Protein 9KTQ (pdb70)

B-factor: mean 23.13, std 9.52, range [6.97, 64.94]

Solvent-accessible surface area: 10123 Å² total; per-residue (Å²): 116,75,35,61,31,49,152,53,139,33,112,15,118,51,4,31,0,67,0,32,5,126,29,72,124,21,12,78,69,41,70,2,33,0,1,51,71,141,98,77,64,66,46,0,7,0,22,0,36,8,38,6,45,38,54,36,56,122,76,25,1,0,9,0,2,0,10,18,61,28,77,72,54,20,3,69,6,4,119,22,0,59,5,115,1,107,11,67,39,69,76,41,112,60,90,19,30,0,0,0,0,0,10,0,31,0,0,63,72,43,111,26,89,64,58,45,15,0,11,0,5,0,4,43,46,58,80,14,45,30,65,32,89,105,61,132,11,69,24,91,24,88,15,68,113,29,36,0,90,0,36,82,4,88,85,72,115,16,37,1,1,0,0,23,16,71,166,80,14,71,101,2,65,20,32,0,22,111,2,0,37,44,0,36,171,85,46,60,3,48,46,53,10,51,0,21,35,1,23,1,0,0,21,0,20,17,0,48,99,1,89,0,49,0,61,35,1,20,7,40,28,57,81,76,187,157,74,70,160

Sequence (229 aa):
GDYCGQWDWAKSTNYIVYNNLWNKNAAASGSQCTGVDKISGSTIAWHTSYTWTGGAATEVKSYSNAALVFSKKQIKNIKSIPTKMKYSYSHSSGTFVADVSYDLFTSSTASGSNEYEIMIWLAAYGGAGPISSTGKAIATVTIGSNSFKLYKGPNGSTTVFSFVATKTITNFSADLQKFLSYLTKNQGLPSSQYLITLEAGTEPFVGTNAKMTVSSFSAAVNEQKLISE

Foldseek 3Di:
DKDWDCFDWDDDPWKIWTFNQPQQVQFPDKTKIKAWDDDDPQKTWIKMWMATHHGPLQDFRGWTWIWTDADKDQLLFWDWKKKKWAKDKDADDDDWWKWWKKWWFWDLDLPDDGAEIEIETLDTPRPDDDAAPVPAFPDWDDFDPWIWGWGWDDDVNYIYIYTYTPDHHRIDIHTCSVVVVCCVVPPVDPSSIITRIIITGMTTSGGHRMMMITGIIGIDTHTHPDDDD

Secondary structure (DSSP, 8-state):
--B-STT-EEE-SSEEEE---TTGGGSSEEEEEEEEEEEETTEEEEEEEEEEESS-TTS----EEEEE----EEGGGEEE-EEEEEEEEE--SS--EEEEEEEEEEESSTTS---EEEEEEEEEETT-----SSSS-SEEEEETTEEEEEEEEEETTEEEEEEEESS--SEEEEEHHHHHHHHHHHS---TT-EEEEEEEEEEEEEEEEEEEEEEEEEE--EE-SS---

Nearest PDB structures (foldseek):
  7w3v-assembly1_A  TM=9.971E-01  e=1.241E-39  Phytophthora sojae
  4npr-assembly1_A  TM=9.851E-01  e=6.207E-30  Aspergillus niveus
  3vlb-assembly2_D  TM=9.795E-01  e=1.034E-29  Aspergillus aculeatus
  1oa3-assembly4_D  TM=9.499E-01  e=6.223E-24  Trichoderma citrinoviride
  1w2u-assembly1_A  TM=9.240E-01  e=5.034E-23  Trichocladium griseum

InterPro domains:
  IPR002594 Glycoside hydrolase family 12 [PF01670] (33-241)
  IPR002594 Glycoside hydrolase family 12 [PTHR34002] (9-241)
  IPR013319 Glycoside hydrolase family 11/12 [G3DSA:2.60.120.180] (10-240)
  IPR013320 Concanavalin A-like lectin/glucanase domain superfamily [SSF49899] (21-241)

Organism: Phytophthora sojae (strain P6497) (NCBI:txid1094619)

Radius of gyration: 16.91 Å; Cα contacts (8 Å, |Δi|>4): 619; chains: 1; bounding box: 44×36×38 Å

Structure (mmCIF, N/CA/C/O backbone):
data_9KTQ
#
_entry.id   9KTQ
#
_cell.length_a   140.283
_cell.length_b   140.283
_cell.length_c   140.283
_cell.angle_alpha   90.000
_cell.angle_beta   90.000
_cell.angle_gamma   90.000
#
_symmetry.space_group_name_H-M   'I 2 3'
#
loop_
_entity.id
_entity.type
_entity.pdbx_description
1 polymer 'Xyloglucan-specific endo-beta-1,4-glucanase 1'
2 water water
#
loop_
_atom_site.group_PDB
_atom_site.id
_atom_site.type_symbol
_atom_site.label_atom_id
_atom_site.label_alt_id
_atom_site.label_comp_id
_atom_site.label_asym_id
_atom_site.label_entity_id
_atom_site.label_seq_id
_atom_site.pdbx_PDB_ins_code
_atom_site.Cartn_x
_atom_site.Cartn_y
_atom_site.Cartn_z
_atom_site.occupancy
_atom_site.B_iso_or_equiv
_atom_site.auth_seq_id
_atom_site.auth_comp_id
_atom_site.auth_asym_id
_atom_site.auth_atom_id
_atom_site.pdbx_PDB_model_num
ATOM 1 N N . GLY A 1 1 ? 24.86900 -56.06600 -31.46900 1.000 50.14485 20 GLY A N 1
ATOM 2 C CA . GLY A 1 1 ? 25.28400 -56.76400 -32.65700 1.000 50.58936 20 GLY A CA 1
ATOM 3 C C . GLY A 1 1 ? 24.11200 -57.03900 -33.57100 1.000 42.28542 20 GLY A C 1
ATOM 4 O O . GLY A 1 1 ? 22.98300 -57.17800 -33.10300 1.000 37.60240 20 GLY A O 1
ATOM 5 N N . ASP A 1 2 ? 24.36300 -57.11600 -34.87400 1.000 41.16353 21 ASP A N 1
ATOM 6 C CA . ASP A 1 2 ? 23.26600 -57.31400 -35.80500 1.000 33.70754 21 ASP A CA 1
ATOM 7 C C . ASP A 1 2 ? 22.77400 -58.75800 -35.75100 1.000 35.59299 21 ASP A C 1
ATOM 8 O O . ASP A 1 2 ? 23.46600 -59.66400 -35.27800 1.000 39.46849 21 ASP A O 1
ATOM 13 N N . TYR A 1 3 ? 21.55400 -58.96700 -36.23500 1.000 23.69724 22 TYR A N 1
ATOM 14 C CA . TYR A 1 3 ? 21.01200 -60.30800 -36.38600 1.000 23.04837 22 TYR A CA 1
ATOM 15 C C . TYR A 1 3 ? 20.56800 -60.50900 -37.82600 1.000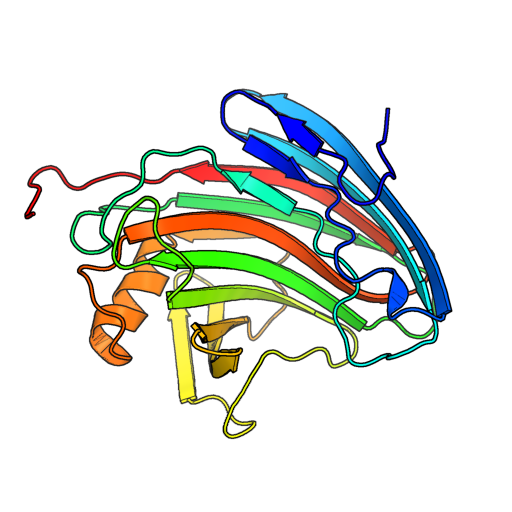 21.25934 22 TYR A C 1
ATOM 16 O O . TYR A 1 3 ? 19.87700 -59.65900 -38.40200 1.000 18.48751 22 TYR A O 1
ATOM 25 N N . CYS A 1 4 ? 20.98200 -61.63200 -38.40000 1.000 12.30295 23 CYS A N 1
ATOM 26 C CA . CYS A 1 4 ? 20.82800 -61.90000 -39.81500 1.000 18.49687 23 CYS A CA 1
ATOM 27 C C . CYS A 1 4 ? 19.96300 -63.11700 -40.08800 1.000 17.41592 23 CYS A C 1
ATOM 28 O O . CYS A 1 4 ? 19.72600 -63.43500 -41.25900 1.000 16.88915 23 CYS A O 1
ATOM 31 N N . GLY A 1 5 ? 19.49700 -63.80600 -39.05000 1.000 14.86142 24 GLY A N 1
ATOM 32 C CA . GLY A 1 5 ? 18.67500 -64.97900 -39.26000 1.000 16.64153 24 GLY A CA 1
ATOM 33 C C . GLY A 1 5 ? 17.34000 -64.62200 -39.88000 1.000 16.78098 24 GLY A C 1
ATOM 34 O O . GLY A 1 5 ? 16.82800 -63.51400 -39.71800 1.000 13.64956 24 GLY A O 1
ATOM 35 N N . GLN A 1 6 ? 16.77300 -65.59300 -40.60200 1.000 17.20140 25 GLN A N 1
ATOM 36 C CA . GLN A 1 6 ? 15.51100 -65.37800 -41.30500 1.000 19.21702 25 GLN A CA 1
ATOM 37 C C . GLN A 1 6 ? 14.44300 -64.80300 -40.38600 1.000 22.20570 25 GLN A C 1
ATOM 38 O O . GLN A 1 6 ? 13.73000 -63.86800 -40.76300 1.000 17.83507 25 GLN A O 1
ATOM 44 N N . TRP A 1 7 ? 14.32000 -65.34200 -39.17100 1.000 15.94158 26 TRP A N 1
ATOM 45 C CA . TRP A 1 7 ? 13.24900 -64.95000 -38.26200 1.000 19.84801 26 TRP A CA 1
ATOM 46 C C . TRP A 1 7 ? 13.77900 -64.28700 -36.99800 1.000 17.71891 26 TRP A C 1
ATOM 47 O O . TRP A 1 7 ? 13.09200 -64.28400 -35.97300 1.000 17.50885 26 TRP A O 1
ATOM 58 N N . ASP A 1 8 ? 14.98200 -63.72200 -37.04600 1.000 14.36729 27 ASP A N 1
ATOM 59 C CA . ASP A 1 8 ? 15.53200 -63.04200 -35.88500 1.000 13.35888 27 ASP A CA 1
ATOM 60 C C . ASP A 1 8 ? 14.73000 -61.79000 -35.55500 1.000 14.77386 27 ASP A C 1
ATOM 61 O O . ASP A 1 8 ? 14.15900 -61.13400 -36.43400 1.000 17.96638 27 ASP A O 1
ATOM 66 N N . TRP A 1 9 ? 14.70900 -61.45000 -34.27000 1.000 16.62040 28 TRP A N 1
ATOM 67 C CA . TRP A 1 9 ? 14.01900 -60.25400 -33.82100 1.000 19.70369 28 TRP A CA 1
ATOM 68 C C . TRP A 1 9 ? 14.49700 -59.91300 -32.41200 1.000 19.96944 28 TRP A C 1
ATOM 69 O O . TRP A 1 9 ? 15.11900 -60.73000 -31.72600 1.000 19.23519 28 TRP A O 1
ATOM 80 N N . ALA A 1 10 ? 14.26300 -58.66500 -32.03500 1.000 15.11853 29 ALA A N 1
ATOM 81 C CA . ALA A 1 10 ? 14.64700 -58.14300 -30.71400 1.000 21.78244 29 ALA A CA 1
ATOM 82 C C . ALA A 1 10 ? 13.48900 -57.32200 -30.14800 1.000 28.64163 29 ALA A C 1
ATOM 83 O O . ALA A 1 10 ? 12.95400 -56.46000 -30.85700 1.000 21.58289 29 ALA A O 1
ATOM 85 N N . LYS A 1 11 ? 13.12900 -57.63300 -28.89800 1.000 35.35743 30 LYS A N 1
ATOM 86 C CA . LYS A 1 11 ? 11.94900 -56.99000 -28.27200 1.000 34.96332 30 LYS A CA 1
ATOM 87 C C . LYS A 1 11 ? 12.35900 -55.86400 -27.31800 1.000 39.21129 30 LYS A C 1
ATOM 88 O O . LYS A 1 11 ? 13.39700 -56.00500 -26.63600 1.000 45.84881 30 LYS A O 1
ATOM 94 N N . SER A 1 12 ? 11.57200 -54.79600 -27.28300 1.000 33.93399 31 SER A N 1
ATOM 95 C CA . SER A 1 12 ? 11.77700 -53.62600 -26.40700 1.000 34.36919 31 SER A CA 1
ATOM 96 C C . SER A 1 12 ? 10.40700 -53.37200 -25.75500 1.000 36.29186 31 SER A C 1
ATOM 97 O O . SER A 1 12 ? 9.43300 -53.99000 -26.19000 1.000 28.67515 31 SER A O 1
ATOM 100 N N . THR A 1 13 ? 10.33900 -52.54400 -24.72200 1.000 35.34213 32 THR A N 1
ATOM 101 C CA . THR A 1 13 ? 9.06200 -52.36600 -24.03500 1.000 37.08552 32 THR A CA 1
ATOM 102 C C . THR A 1 13 ? 7.95900 -51.97600 -25.01400 1.000 36.26659 32 THR A C 1
ATOM 103 O O . THR A 1 13 ? 6.82400 -52.46200 -24.91700 1.000 31.19939 32 THR A O 1
ATOM 107 N N . ASN A 1 14 ? 8.28500 -51.13800 -25.99700 1.000 29.00321 33 ASN A N 1
ATOM 108 C CA . ASN A 1 14 ? 7.28200 -50.61400 -26.90700 1.000 24.39870 33 ASN A CA 1
ATOM 109 C C . ASN A 1 14 ? 7.40600 -51.12000 -28.33900 1.000 26.34577 33 ASN A C 1
ATOM 110 O O . ASN A 1 14 ? 6.45400 -50.95800 -29.10800 1.000 28.72561 33 ASN A O 1
ATOM 115 N N . TYR A 1 15 ? 8.53100 -51.72600 -28.72400 1.000 21.82170 34 TYR A N 1
ATOM 116 C CA . TYR A 1 15 ? 8.72200 -52.13200 -30.11100 1.000 22.32158 34 TYR A CA 1
ATOM 117 C C . TYR A 1 15 ? 9.37900 -53.50000 -30.19300 1.000 24.49512 34 TYR A C 1
ATOM 118 O O . TYR A 1 15 ? 10.14900 -53.89600 -29.31500 1.000 25.51320 34 TYR A O 1
ATOM 127 N N . ILE A 1 16 ? 9.05300 -54.22100 -31.26300 1.000 16.83958 35 ILE A N 1
ATOM 128 C CA . ILE A 1 16 ? 9.78300 -55.41200 -31.68000 1.000 19.95225 35 ILE A CA 1
ATOM 129 C C . ILE A 1 16 ? 10.37000 -55.12900 -33.05400 1.000 15.22664 35 ILE A C 1
ATOM 130 O O . ILE A 1 16 ? 9.65000 -54.70000 -33.96200 1.000 17.30488 35 ILE A O 1
ATOM 135 N N . VAL A 1 17 ? 11.66900 -55.35800 -33.20500 1.000 12.94987 36 VAL A N 1
ATOM 136 C CA . VAL A 1 17 ? 12.37000 -55.10600 -34.45900 1.000 13.09832 36 VAL A CA 1
ATOM 137 C C . VAL A 1 17 ? 12.69000 -56.44900 -35.09900 1.000 18.11599 36 VAL A C 1
ATOM 138 O O . VAL A 1 17 ? 13.47100 -57.23600 -34.55000 1.000 17.73715 36 VAL A O 1
ATOM 142 N N . TYR A 1 18 ? 12.08800 -56.70800 -36.25600 1.000 13.29930 37 TYR A N 1
ATOM 143 C CA . TYR A 1 18 ? 12.21400 -57.97800 -36.95600 1.000 17.10737 37 TYR A CA 1
ATOM 144 C C . TYR A 1 18 ? 13.19100 -57.87100 -38.12100 1.000 15.76059 37 TYR A C 1
ATOM 145 O O . TYR A 1 18 ? 13.28800 -56.83200 -38.78000 1.000 16.79070 37 TYR A O 1
ATOM 154 N N . ASN A 1 19 ? 13.90500 -58.97300 -38.38000 1.000 15.55867 38 ASN A N 1
ATOM 155 C CA . ASN A 1 19 ? 14.64200 -59.11600 -39.63300 1.000 14.45175 38 ASN A CA 1
ATOM 156 C C . ASN A 1 19 ? 13.71200 -59.59300 -40.74400 1.000 16.67199 38 ASN A C 1
ATOM 157 O O . ASN A 1 19 ? 13.68000 -59.00600 -41.83200 1.000 13.39944 38 ASN A O 1
ATOM 162 N N . ASN A 1 20 ? 12.95900 -60.66600 -40.48100 1.000 12.93099 39 ASN A N 1
ATOM 163 C CA . ASN A 1 20 ? 11.75600 -61.02200 -41.23900 1.000 12.44018 39 ASN A CA 1
ATOM 164 C C . ASN A 1 20 ? 12.05800 -61.24700 -42.72300 1.000 18.62746 39 ASN A C 1
ATOM 165 O O . ASN A 1 20 ? 11.46300 -60.63600 -43.60900 1.000 12.66033 39 ASN A O 1
ATOM 170 N N . LEU A 1 21 ? 12.99300 -62.15800 -42.98500 1.000 17.45147 40 LEU A N 1
ATOM 171 C CA . LEU A 1 21 ? 13.37300 -62.49300 -44.35700 1.000 16.48012 40 LEU A CA 1
ATOM 172 C C . LEU A 1 21 ? 12.41200 -63.54500 -44.91900 1.000 19.13107 40 LEU A C 1
ATOM 173 O O . LEU A 1 21 ? 12.79900 -64.62800 -45.36000 1.000 18.73615 40 LEU A O 1
ATOM 178 N N . TRP A 1 22 ? 11.12400 -63.18900 -44.91100 1.000 20.16895 41 TRP A N 1
ATOM 179 C CA . TRP A 1 22 ? 10.06900 -64.17300 -45.13300 1.000 17.94762 41 TRP A CA 1
ATOM 180 C C . TRP A 1 22 ? 10.05300 -64.73400 -46.55100 1.000 19.32241 41 TRP A C 1
ATOM 181 O O . TRP A 1 22 ? 9.54600 -65.84100 -46.75400 1.000 26.72483 41 TRP A O 1
ATOM 192 N N . ASN A 1 23 ? 10.59200 -64.01900 -47.53500 1.000 18.49805 42 ASN A N 1
ATOM 193 C CA . ASN A 1 23 ? 10.60000 -64.51200 -48.90900 1.000 22.01516 42 ASN A CA 1
ATOM 194 C C . ASN A 1 23 ? 12.01400 -64.57700 -49.47500 1.000 20.76059 42 ASN A C 1
ATOM 195 O O . ASN A 1 23 ? 12.21700 -64.38400 -50.67700 1.000 18.81939 42 ASN A O 1
ATOM 200 N N . LYS A 1 24 ? 12.99900 -64.86400 -48.61800 1.000 18.68400 43 LYS A N 1
ATOM 201 C CA . LYS A 1 24 ? 14.39300 -64.81400 -49.04700 1.000 22.70504 43 LYS A CA 1
ATOM 202 C C . LYS A 1 24 ? 14.68700 -65.81000 -50.16500 1.000 29.91592 43 LYS A C 1
ATOM 203 O O . LYS A 1 24 ? 15.56900 -65.56400 -50.99500 1.000 28.27766 43 LYS A O 1
ATOM 209 N N . ASN A 1 25 ? 13.94700 -66.91800 -50.23000 1.000 29.82529 44 ASN A N 1
ATOM 210 C CA . ASN A 1 25 ? 14.22700 -67.93400 -51.23900 1.000 33.85942 44 ASN A CA 1
ATOM 211 C C . ASN A 1 25 ? 13.77300 -67.53900 -52.63900 1.000 29.93183 44 ASN A C 1
ATOM 212 O O . ASN A 1 25 ? 14.14300 -68.22200 -53.59900 1.000 29.53211 44 ASN A O 1
ATOM 217 N N . ALA A 1 26 ? 12.98800 -66.47000 -52.78600 1.000 29.60665 45 ALA A N 1
ATOM 218 C CA . ALA A 1 26 ? 12.61300 -65.99800 -54.11400 1.000 24.26521 45 ALA A CA 1
ATOM 219 C C . ALA A 1 26 ? 13.74200 -65.25500 -54.81100 1.000 26.01840 45 ALA A C 1
ATOM 220 O O . ALA A 1 26 ? 13.65900 -65.02900 -56.02400 1.000 27.17373 45 ALA A O 1
ATOM 222 N N . ALA A 1 27 ? 14.77900 -64.86100 -54.08100 1.000 26.96980 46 ALA A N 1
ATOM 223 C CA . ALA A 1 27 ? 15.97500 -64.29500 -54.68200 1.000 32.93086 46 ALA A CA 1
ATOM 224 C C . ALA A 1 27 ? 16.93900 -65.41100 -55.06800 1.000 34.75376 46 ALA A C 1
ATOM 225 O O . ALA A 1 27 ? 16.89500 -66.51900 -54.52900 1.000 35.14909 46 ALA A O 1
ATOM 227 N N . ALA A 1 28 ? 17.81600 -65.10500 -56.02500 1.000 32.73577 47 ALA A N 1
ATOM 228 C CA . ALA A 1 28 ? 18.82900 -66.07800 -56.41900 1.000 30.01119 47 ALA A CA 1
ATOM 229 C C . ALA A 1 28 ? 19.95800 -66.13600 -55.40100 1.000 36.98828 47 ALA A C 1
ATOM 230 O O . ALA A 1 28 ? 20.45400 -67.22100 -55.08100 1.000 36.19019 47 ALA A O 1
ATOM 232 N N . SER A 1 29 ? 20.36800 -64.98200 -54.87900 1.000 34.27511 48 SER A N 1
ATOM 233 C CA . SER A 1 29 ? 21.41500 -64.92100 -53.87200 1.000 32.33514 48 SER A CA 1
ATOM 234 C C . SER A 1 29 ? 21.19700 -63.68800 -53.00600 1.000 30.39180 48 SER A C 1
ATOM 235 O O . SER A 1 29 ? 20.44400 -62.77700 -53.36100 1.000 27.70634 48 SER A O 1
ATOM 238 N N . GLY A 1 30 ? 21.86400 -63.67200 -51.85400 1.000 30.10658 49 GLY A N 1
ATOM 239 C CA . GLY A 1 30 ? 21.82200 -62.51500 -50.98300 1.000 25.51334 49 GLY A CA 1
ATOM 240 C C . GLY A 1 30 ? 21.62200 -62.82600 -49.51200 1.000 26.67698 49 GLY A C 1
ATOM 241 O O . GLY A 1 30 ? 21.49800 -63.99200 -49.12800 1.000 22.40394 49 GLY A O 1
ATOM 242 N N . SER A 1 31 ? 21.59000 -61.78300 -48.68500 1.000 21.57078 50 SER A N 1
ATOM 243 C CA . SER A 1 31 ? 21.41800 -61.90500 -47.24000 1.000 19.90316 50 SER A CA 1
ATOM 244 C C . SER A 1 31 ? 21.00700 -60.54200 -46.69600 1.000 18.08955 50 SER A C 1
ATOM 245 O O . SER A 1 31 ? 21.01600 -59.53900 -47.41300 1.000 17.33225 50 SER A O 1
ATOM 248 N N . GLN A 1 32 ? 20.65500 -60.51300 -45.41100 1.000 15.42138 51 GLN A N 1
ATOM 249 C CA . GLN A 1 32 ? 20.18500 -59.27500 -44.80800 1.000 16.16146 51 GLN A CA 1
ATOM 250 C C . GLN A 1 32 ? 20.34300 -59.34900 -43.29600 1.000 13.21025 51 GLN A C 1
ATOM 251 O O . GLN A 1 32 ? 20.01700 -60.36700 -42.68200 1.000 15.58399 51 GLN A O 1
ATOM 257 N N . CYS A 1 33 ? 20.83800 -58.25900 -42.70700 1.000 16.05544 52 CYS A N 1
ATOM 258 C CA . CYS A 1 33 ? 21.01500 -58.13900 -41.26600 1.000 15.09383 52 CYS A CA 1
ATOM 259 C C . CYS A 1 33 ? 20.35100 -56.86800 -40.75500 1.000 18.88458 52 CYS A C 1
ATOM 260 O O . CYS A 1 33 ? 20.35600 -55.82900 -41.42100 1.000 20.82652 52 CYS A O 1
ATOM 263 N N . THR A 1 34 ? 19.80900 -56.95700 -39.54300 1.000 12.70408 53 THR A N 1
ATOM 264 C CA . THR A 1 34 ? 19.07700 -55.87400 -38.90700 1.000 14.65592 53 THR A CA 1
ATOM 265 C C . THR A 1 34 ? 19.62000 -55.66900 -37.49900 1.000 18.19875 53 THR A C 1
ATOM 266 O O . THR A 1 34 ? 20.05200 -56.61900 -36.84200 1.000 19.59095 53 THR A O 1
ATOM 270 N N . GLY A 1 35 ? 19.62400 -54.42500 -37.04600 1.000 14.38036 54 GLY A N 1
ATOM 271 C CA . GLY A 1 35 ? 20.14800 -54.11500 -35.72600 1.000 15.27575 54 GLY A CA 1
ATOM 272 C C . GLY A 1 35 ? 19.41700 -52.94800 -35.10800 1.000 14.86508 54 GLY A C 1
ATOM 273 O O . GLY A 1 35 ? 18.88600 -52.08100 -35.80800 1.000 18.99538 54 GLY A O 1
ATOM 274 N N . VAL A 1 36 ? 19.38300 -52.93300 -33.78100 1.000 17.31896 55 VAL A N 1
ATOM 275 C CA . VAL A 1 36 ? 18.79400 -51.84500 -33.01000 1.000 17.56928 55 VAL A CA 1
ATOM 276 C C . VAL A 1 36 ? 19.92100 -50.96000 -32.50000 1.000 23.81304 55 VAL A C 1
ATOM 277 O O . VAL A 1 36 ? 20.93800 -51.45600 -32.00500 1.000 23.81766 55 VAL A O 1
ATOM 281 N N . ASP A 1 37 ? 19.74800 -49.64800 -32.62900 1.000 20.00214 56 ASP A N 1
ATOM 282 C CA . ASP A 1 37 ? 20.81800 -48.69700 -32.35500 1.000 20.94876 56 ASP A CA 1
ATOM 283 C C . ASP A 1 37 ? 20.63000 -47.92300 -31.06200 1.000 25.68027 56 ASP A C 1
ATOM 284 O O . ASP A 1 37 ? 21.59400 -47.74900 -30.31300 1.000 29.85248 56 ASP A O 1
ATOM 289 N N . LYS A 1 38 ? 19.42400 -47.43000 -30.78700 1.000 22.70850 57 LYS A N 1
ATOM 290 C CA . LYS A 1 38 ? 19.12900 -46.75600 -29.52800 1.000 34.30723 57 LYS A CA 1
ATOM 291 C C . LYS A 1 38 ? 17.67200 -46.99100 -29.17000 1.000 36.69407 57 LYS A C 1
ATOM 292 O O . LYS A 1 38 ? 16.85000 -47.34700 -30.02000 1.000 34.95214 57 LYS A O 1
ATOM 298 N N . ILE A 1 39 ? 17.37000 -46.76700 -27.89100 1.000 33.40420 58 ILE A N 1
ATOM 299 C CA . ILE A 1 39 ? 16.01600 -46.82200 -27.35300 1.000 36.35322 58 ILE A CA 1
ATOM 300 C C . ILE A 1 39 ? 15.92700 -45.75900 -26.26500 1.000 40.04377 58 ILE A C 1
ATOM 301 O O . ILE A 1 39 ? 16.46100 -45.94000 -25.16600 1.000 51.64550 58 ILE A O 1
ATOM 306 N N . SER A 1 40 ? 15.28400 -44.63400 -26.56500 1.000 47.10832 59 SER A N 1
ATOM 307 C CA . SER A 1 40 ? 15.13400 -43.53800 -25.60800 1.000 49.31623 59 SER A CA 1
ATOM 308 C C . SER A 1 40 ? 13.64700 -43.22600 -25.47000 1.000 45.82116 59 SER A C 1
ATOM 309 O O . SER A 1 40 ? 13.05400 -42.58800 -26.34600 1.000 47.44271 59 SER A O 1
ATOM 312 N N . GLY A 1 41 ? 13.05400 -43.67300 -24.36800 1.000 45.90631 60 GLY A N 1
ATOM 313 C CA . GLY A 1 41 ? 11.63100 -43.45800 -24.16500 1.000 43.92643 60 GLY A CA 1
ATOM 314 C C . GLY A 1 41 ? 10.82300 -44.29300 -25.13700 1.000 51.87408 60 GLY A C 1
ATOM 315 O O . GLY A 1 41 ? 10.99600 -45.51400 -25.23500 1.000 51.24269 60 GLY A O 1
ATOM 316 N N . SER A 1 42 ? 9.92600 -43.63200 -25.87000 1.000 45.19185 61 SER A N 1
ATOM 317 C CA . SER A 1 42 ? 9.11500 -44.27800 -26.89400 1.000 50.12688 61 SER A CA 1
ATOM 318 C C . SER A 1 42 ? 9.68300 -44.07400 -28.29600 1.000 38.98613 61 SER A C 1
ATOM 319 O O . SER A 1 42 ? 8.96500 -44.26000 -29.28500 1.000 30.91750 61 SER A O 1
ATOM 322 N N . THR A 1 43 ? 10.95400 -43.69200 -28.39600 1.000 31.03372 62 THR A N 1
ATOM 323 C CA . THR A 1 43 ? 11.63300 -43.50700 -29.67000 1.000 30.15742 62 THR A CA 1
ATOM 324 C C . THR A 1 43 ? 12.72000 -44.55900 -29.82200 1.000 36.31539 62 THR A C 1
ATOM 325 O O . THR A 1 43 ? 13.45800 -44.84800 -28.87300 1.000 37.52743 62 THR A O 1
ATOM 329 N N . ILE A 1 44 ? 12.81400 -45.13700 -31.01500 1.000 25.50206 63 ILE A N 1
ATOM 330 C CA . ILE A 1 44 ? 13.77700 -46.19200 -31.29200 1.000 23.24190 63 ILE A CA 1
ATOM 331 C C . ILE A 1 44 ? 14.51700 -45.84800 -32.57600 1.000 24.21255 63 ILE A C 1
ATOM 332 O O . ILE A 1 44 ? 13.94600 -45.25700 -33.50000 1.000 19.42837 63 ILE A O 1
ATOM 337 N N . ALA A 1 45 ? 15.80300 -46.17400 -32.61000 1.000 17.69978 64 ALA A N 1
ATOM 338 C CA . ALA A 1 45 ? 16.61400 -46.07000 -33.81200 1.000 20.69378 64 ALA A CA 1
ATOM 339 C C . ALA A 1 45 ? 17.13800 -47.45300 -34.15700 1.000 21.62981 64 ALA A C 1
ATOM 340 O O . ALA A 1 45 ? 17.59100 -48.19200 -33.27600 1.000 23.59907 64 ALA A O 1
ATOM 342 N N . TRP A 1 46 ? 17.06700 -47.80200 -35.43500 1.000 13.87106 65 TRP A N 1
ATOM 343 C CA . TRP A 1 46 ? 17.47200 -49.12700 -35.88300 1.000 17.24023 65 TRP A CA 1
ATOM 344 C C . TRP A 1 46 ? 17.88700 -49.02200 -37.34300 1.000 17.97567 65 TRP A C 1
ATOM 345 O O . TRP A 1 46 ? 17.77200 -47.96300 -37.96700 1.000 18.04708 65 TRP A O 1
ATOM 356 N N . HIS A 1 47 ? 18.36500 -50.13200 -37.89100 1.000 15.68404 66 HIS A N 1
ATOM 357 C CA . HIS A 1 47 ? 18.84600 -50.13300 -39.26500 1.000 16.70300 66 HIS A CA 1
ATOM 358 C C . HIS A 1 47 ? 18.79600 -51.55200 -39.80700 1.000 19.49276 66 HIS A C 1
ATOM 359 O O . HIS A 1 47 ? 18.69100 -52.52600 -39.05800 1.000 15.38065 66 HIS A O 1
ATOM 366 N N . THR A 1 48 ? 18.89800 -51.65200 -41.12800 1.000 17.86688 67 THR A N 1
ATOM 367 C CA . THR A 1 48 ? 18.97200 -52.93500 -41.80300 1.000 16.65100 67 THR A CA 1
ATOM 368 C C . THR A 1 48 ? 19.81600 -52.75200 -43.05500 1.000 17.44943 67 THR A C 1
ATOM 369 O O . THR A 1 48 ? 19.86300 -51.66200 -43.63100 1.000 20.55831 67 THR A O 1
ATOM 373 N N . SER A 1 49 ? 20.51700 -53.81600 -43.44600 1.000 19.26773 68 SER A N 1
ATOM 374 C CA . SER A 1 49 ? 21.41700 -53.79200 -44.59200 1.000 21.25655 68 SER A CA 1
ATOM 375 C C . SER A 1 49 ? 21.27500 -55.10700 -45.33500 1.000 19.05485 68 SER A C 1
ATOM 376 O O . SER A 1 49 ? 21.18500 -56.16300 -44.70300 1.000 17.77546 68 SER A O 1
ATOM 379 N N . TYR A 1 50 ? 21.26600 -55.05200 -46.66600 1.000 17.51066 69 TYR A N 1
ATOM 380 C CA . TYR A 1 50 ? 20.97600 -56.26200 -47.42300 1.000 17.28578 69 TYR A CA 1
ATOM 381 C C . TYR A 1 50 ? 21.58800 -56.21100 -48.81500 1.000 20.86656 69 TYR A C 1
ATOM 382 O O . TYR A 1 50 ? 21.97200 -55.15400 -49.32300 1.000 16.99894 69 TYR A O 1
ATOM 391 N N . THR A 1 51 ? 21.66600 -57.39300 -49.41900 1.000 17.93713 70 THR A N 1
ATOM 392 C CA . THR A 1 51 ? 21.83500 -57.56400 -50.85300 1.000 17.93625 70 THR A CA 1
ATOM 393 C C . THR A 1 51 ? 20.84900 -58.63800 -51.28100 1.000 17.29342 70 THR A C 1
ATOM 394 O O . THR A 1 51 ? 20.79700 -59.70500 -50.66400 1.000 19.26920 70 THR A O 1
ATOM 398 N N . TRP A 1 52 ? 20.03700 -58.34600 -52.29400 1.000 16.75307 71 TRP A N 1
ATOM 399 C CA . TRP A 1 52 ? 19.14900 -59.34400 -52.87600 1.000 17.10686 71 TRP A CA 1
ATOM 400 C C . TRP A 1 52 ? 19.18300 -59.17200 -54.38400 1.000 22.14578 71 TRP A C 1
ATOM 401 O O . TRP A 1 52 ? 18.91100 -58.07800 -54.88600 1.000 23.93331 71 TRP A O 1
ATOM 412 N N . THR A 1 53 ? 19.52400 -60.24100 -55.10200 1.000 19.01967 72 THR A N 1
ATOM 413 C CA . THR A 1 53 ? 19.65600 -60.17700 -56.55000 1.000 31.11436 72 THR A CA 1
ATOM 414 C C . THR A 1 53 ? 19.12800 -61.46000 -57.17600 1.000 30.35810 72 THR A C 1
ATOM 415 O O . THR A 1 53 ? 19.15100 -62.52900 -56.55800 1.000 25.85536 72 THR A O 1
ATOM 419 N N . GLY A 1 54 ? 18.65400 -61.33900 -58.41700 1.000 29.54720 73 GLY A N 1
ATOM 420 C CA . GLY A 1 54 ? 18.19100 -62.48900 -59.16800 1.000 25.18170 73 GLY A CA 1
ATOM 421 C C . GLY A 1 54 ? 16.87800 -63.04100 -58.63500 1.000 32.09033 73 GLY A C 1
ATOM 422 O O . GLY A 1 54 ? 16.18400 -62.42300 -57.82300 1.000 30.47670 73 GLY A O 1
ATOM 423 N N . GLY A 1 55 ? 16.54500 -64.24100 -59.11200 1.000 24.95279 74 GLY A N 1
ATOM 424 C CA . GLY A 1 55 ? 15.29000 -64.85600 -58.73000 1.000 28.05918 74 GLY A CA 1
ATOM 425 C C . GLY A 1 55 ? 14.10200 -64.10100 -59.30400 1.000 33.61050 74 GLY A C 1
ATOM 426 O O . GLY A 1 55 ? 14.15400 -63.54100 -60.40300 1.000 31.47582 74 GLY A O 1
ATOM 427 N N . ALA A 1 56 ? 13.01200 -64.08500 -58.53900 1.000 29.63172 75 ALA A N 1
ATOM 428 C CA . ALA A 1 56 ? 11.78900 -63.39800 -58.95100 1.000 29.99026 75 ALA A CA 1
ATOM 429 C C . ALA A 1 56 ? 11.92700 -61.92300 -58.60100 1.000 34.96117 75 ALA A C 1
ATOM 430 O O . ALA A 1 56 ? 11.64100 -61.50800 -57.47500 1.000 28.90446 75 ALA A O 1
ATOM 432 N N . ALA A 1 57 ? 12.36100 -61.12200 -59.57800 1.000 28.75780 76 ALA A N 1
ATOM 433 C CA . ALA A 1 57 ? 12.63000 -59.71100 -59.33000 1.000 28.68319 76 ALA A CA 1
ATOM 434 C C . ALA A 1 57 ? 11.38200 -58.93500 -58.93200 1.000 29.93744 76 ALA A C 1
ATOM 435 O O . ALA A 1 57 ? 11.49800 -57.82400 -58.40600 1.000 30.68777 76 ALA A O 1
ATOM 437 N N . THR A 1 58 ? 10.19700 -59.48900 -59.16800 1.000 29.49138 77 THR A N 1
ATOM 438 C CA . THR A 1 58 ? 8.95000 -58.78700 -58.90400 1.000 29.58297 77 THR A CA 1
ATOM 439 C C . THR A 1 58 ? 8.42600 -58.99800 -57.48900 1.000 32.36399 77 THR A C 1
ATOM 440 O O . THR A 1 58 ? 7.41400 -58.39000 -57.12500 1.000 24.57546 77 THR A O 1
ATOM 444 N N . GLU A 1 59 ? 9.08300 -59.82900 -56.68400 1.000 27.70903 78 GLU A N 1
ATOM 445 C CA . GLU A 1 59 ? 8.56500 -60.22700 -55.38400 1.000 26.98825 78 GLU A CA 1
ATOM 446 C C . GLU A 1 59 ? 9.33500 -59.55400 -54.25800 1.000 23.00438 78 GLU A C 1
ATOM 447 O O . GLU A 1 59 ? 10.56600 -59.46000 -54.29900 1.000 24.59690 78 GLU A O 1
ATOM 453 N N . VAL A 1 60 ? 8.59200 -59.09700 -53.24800 1.000 21.98777 79 VAL A N 1
ATOM 454 C CA . VAL A 1 60 ? 9.20300 -58.67700 -51.99400 1.000 18.76231 79 VAL A CA 1
ATOM 455 C C . VAL A 1 60 ? 9.98400 -59.84100 -51.40500 1.000 14.32535 79 VAL A C 1
ATOM 456 O O . VAL A 1 60 ? 9.46300 -60.95400 -51.27800 1.000 19.84800 79 VAL A O 1
ATOM 460 N N . LYS A 1 61 ? 11.24100 -59.58900 -51.03700 1.000 20.31986 80 LYS A N 1
ATOM 461 C CA . LYS A 1 61 ? 12.09200 -60.63200 -50.47100 1.000 18.11102 80 LYS A CA 1
ATOM 462 C C . LYS A 1 61 ? 12.06300 -60.66300 -48.94900 1.000 17.86075 80 LYS A C 1
ATOM 463 O O . LYS A 1 61 ? 12.28200 -61.72500 -48.35300 1.000 14.85535 80 LYS A O 1
ATOM 469 N N . SER A 1 62 ? 11.79800 -59.52700 -48.31200 1.000 13.25706 81 SER A N 1
ATOM 470 C CA . SER A 1 62 ? 11.89500 -59.39900 -46.86400 1.000 16.05837 81 SER A CA 1
ATOM 471 C C . SER A 1 62 ? 11.10400 -58.17300 -46.44500 1.000 14.19600 81 SER A C 1
ATOM 472 O O . SER A 1 62 ? 10.67600 -57.37200 -47.28000 1.000 12.47618 81 SER A O 1
ATOM 475 N N . TYR A 1 63 ? 10.93800 -58.01400 -45.12800 1.000 14.14156 82 TYR A N 1
ATOM 476 C CA . TYR A 1 63 ? 10.34700 -56.79500 -44.58500 1.000 11.73179 82 TYR A CA 1
ATOM 477 C C . TYR A 1 63 ? 10.84800 -56.61800 -43.14900 1.000 13.18483 82 TYR A C 1
ATOM 478 O O . TYR A 1 63 ? 10.12000 -56.78200 -42.16800 1.000 12.23455 82 TYR A O 1
ATOM 487 N N . SER A 1 64 ? 12.13200 -56.29000 -43.01200 1.000 8.80481 83 SER A N 1
ATOM 488 C CA . SER A 1 64 ? 12.62500 -55.83700 -41.72100 1.000 14.10164 83 SER A CA 1
ATOM 489 C C . SER A 1 64 ? 11.85700 -54.59000 -41.30800 1.000 12.57128 83 SER A C 1
ATOM 490 O O . SER A 1 64 ? 11.61300 -53.69600 -42.12200 1.000 17.07724 83 SER A O 1
ATOM 493 N N . ASN A 1 65 ? 11.45800 -54.53800 -40.04100 1.000 14.13116 84 ASN A N 1
ATOM 494 C CA . ASN A 1 65 ? 10.56800 -53.47800 -39.59800 1.000 14.97990 84 ASN A CA 1
ATOM 495 C C . ASN A 1 65 ? 10.65800 -53.34100 -38.09000 1.000 18.65891 84 ASN A C 1
ATOM 496 O O . ASN A 1 65 ? 11.08800 -54.25900 -37.38700 1.000 12.92850 84 ASN A O 1
ATOM 501 N N . ALA A 1 66 ? 10.25500 -52.17100 -37.60800 1.000 13.27378 85 ALA A N 1
ATOM 502 C CA . ALA A 1 66 ? 9.93200 -51.96300 -36.20700 1.000 12.05909 85 ALA A CA 1
ATOM 503 C C . ALA A 1 66 ? 8.42100 -52.03200 -36.06100 1.000 16.52911 85 ALA A C 1
ATOM 504 O O . ALA A 1 66 ? 7.69200 -51.36400 -36.80500 1.000 17.51562 85 ALA A O 1
ATOM 506 N N . ALA A 1 67 ? 7.95500 -52.85300 -35.12600 1.000 13.23905 86 ALA A N 1
ATOM 507 C CA . ALA A 1 67 ? 6.53500 -53.05800 -34.88600 1.000 13.27502 86 ALA A CA 1
ATOM 508 C C . ALA A 1 67 ? 6.16900 -52.50100 -33.52100 1.000 19.59830 86 ALA A C 1
ATOM 509 O O . ALA A 1 67 ? 6.84800 -52.78800 -32.53000 1.000 20.44245 86 ALA A O 1
ATOM 511 N N . LEU A 1 68 ? 5.10300 -51.70700 -33.47000 1.000 16.41573 87 LEU A N 1
ATOM 512 C CA . LEU A 1 68 ? 4.62900 -51.19600 -32.19300 1.000 18.41454 87 LEU A CA 1
ATOM 513 C C . LEU A 1 68 ? 3.99000 -52.31600 -31.37900 1.000 19.92796 87 LEU A C 1
ATOM 514 O O . LEU A 1 68 ? 3.35000 -53.21700 -31.92800 1.000 13.87332 87 LEU A O 1
ATOM 519 N N . VAL A 1 69 ? 4.19600 -52.26400 -30.06700 1.000 17.10447 88 VAL A N 1
ATOM 520 C CA . VAL A 1 69 ? 3.50400 -53.11600 -29.10500 1.000 19.87708 88 VAL A CA 1
ATOM 521 C C . VAL A 1 69 ? 2.38300 -52.28800 -28.49500 1.000 16.21180 88 VAL A C 1
ATOM 522 O O . VAL A 1 69 ? 2.64400 -51.25500 -27.86900 1.000 18.31370 88 VAL A O 1
ATOM 526 N N . PHE A 1 70 ? 1.13600 -52.72500 -28.66500 1.000 16.12040 89 PHE A N 1
ATOM 527 C CA . PHE A 1 70 ? 0.03200 -51.87000 -28.24900 1.000 21.11260 89 PHE A CA 1
ATOM 528 C C . PHE A 1 70 ? -1.22300 -52.69200 -27.99500 1.000 22.63139 89 PHE A C 1
ATOM 529 O O . PHE A 1 70 ? -1.36800 -53.81900 -28.47800 1.000 19.27885 89 PHE A O 1
ATOM 537 N N . SER A 1 71 ? -2.12900 -52.09200 -27.22400 1.000 25.49571 90 SER A N 1
ATOM 538 C CA . SER A 1 71 ? -3.45600 -52.64800 -26.98500 1.000 23.35160 90 SER A CA 1
ATOM 539 C C . SER A 1 71 ? -4.33400 -52.45600 -28.21600 1.000 22.00917 90 SER A C 1
ATOM 540 O O . SER A 1 71 ? -4.53900 -51.32200 -28.66500 1.000 21.92847 90 SER A O 1
ATOM 543 N N . LYS A 1 72 ? -4.87600 -53.55300 -28.74200 1.000 22.10950 91 LYS A N 1
ATOM 544 C CA . LYS A 1 72 ? -5.67900 -53.47500 -29.95600 1.000 23.26415 91 LYS A CA 1
ATOM 545 C C . LYS A 1 72 ? -6.98600 -52.73900 -29.69800 1.000 26.58219 91 LYS A C 1
ATOM 546 O O . LYS A 1 72 ? -7.62300 -52.90700 -28.65600 1.000 27.10142 91 LYS A O 1
ATOM 552 N N . LYS A 1 73 ? -7.38300 -51.91900 -30.66600 1.000 20.65712 92 LYS A N 1
ATOM 553 C CA . LYS A 1 73 ? -8.59400 -51.12400 -30.57600 1.000 20.90644 92 LYS A CA 1
ATOM 554 C C . LYS A 1 73 ? -9.34100 -51.22500 -31.89300 1.000 16.87220 92 LYS A C 1
ATOM 555 O O . LYS A 1 73 ? -8.73300 -51.36100 -32.95800 1.000 17.43627 92 LYS A O 1
ATOM 561 N N . GLN A 1 74 ? -10.66500 -51.15400 -31.81600 1.000 16.42693 93 GLN A N 1
ATOM 562 C CA . GLN A 1 74 ? -11.44300 -50.94000 -33.02400 1.000 18.44844 93 GLN A CA 1
ATOM 563 C C . GLN A 1 74 ? -11.21800 -49.51600 -33.52800 1.000 16.46881 93 GLN A C 1
ATOM 564 O O . GLN A 1 74 ? -11.01200 -48.58500 -32.74500 1.000 15.80303 93 GLN A O 1
ATOM 570 N N . ILE A 1 75 ? -11.24100 -49.36000 -34.85500 1.000 14.16374 94 ILE A N 1
ATOM 571 C CA . ILE A 1 75 ? -10.92200 -48.06900 -35.46900 1.000 18.21635 94 ILE A CA 1
ATOM 572 C C . ILE A 1 75 ? -11.88500 -46.98300 -34.99500 1.000 24.19208 94 ILE A C 1
ATOM 573 O O . ILE A 1 75 ? -11.48700 -45.82700 -34.79900 1.000 15.87380 94 ILE A O 1
ATOM 578 N N . LYS A 1 76 ? -13.15900 -47.33400 -34.80800 1.000 18.62699 95 LYS A N 1
ATOM 579 C CA . LYS A 1 76 ? -14.15000 -46.36200 -34.35400 1.000 17.23635 95 LYS A CA 1
ATOM 580 C C . LYS A 1 76 ? -13.80100 -45.73700 -33.00600 1.000 22.17269 95 LYS A C 1
ATOM 581 O O . LYS A 1 76 ? -14.28000 -44.64000 -32.70400 1.000 22.72906 95 LYS A O 1
ATOM 587 N N . ASN A 1 77 ? -12.96800 -46.39500 -32.19700 1.000 17.48999 96 ASN A N 1
ATOM 588 C CA . ASN A 1 77 ? -12.61900 -45.91700 -30.86500 1.000 22.61293 96 ASN A CA 1
ATOM 589 C C . ASN A 1 77 ? -11.20000 -45.37000 -30.77600 1.000 23.08214 96 ASN A C 1
ATOM 590 O O . ASN A 1 77 ? -10.72400 -45.08800 -29.67200 1.000 21.22436 96 ASN A O 1
ATOM 595 N N . ILE A 1 78 ? -10.51000 -45.22100 -31.89900 1.000 22.73457 97 ILE A N 1
ATOM 596 C CA . ILE A 1 78 ? -9.15800 -44.67800 -31.89800 1.000 17.63669 97 ILE A CA 1
ATOM 597 C C . ILE A 1 78 ? -9.24700 -43.16800 -32.05600 1.000 19.01055 97 ILE A C 1
ATOM 598 O O . ILE A 1 78 ? -9.85000 -42.66500 -33.01000 1.000 18.04628 97 ILE A O 1
ATOM 603 N N . LYS A 1 79 ? -8.65800 -42.44200 -31.10500 1.000 22.21474 98 LYS A N 1
ATOM 604 C CA . LYS A 1 79 ? -8.61000 -40.98900 -31.19100 1.000 20.43506 98 LYS A CA 1
ATOM 605 C C . LYS A 1 79 ? -7.48700 -40.53400 -32.11500 1.000 21.64201 98 LYS A C 1
ATOM 606 O O . LYS A 1 79 ? -7.70200 -39.70500 -33.00600 1.000 20.11332 98 LYS A O 1
ATOM 612 N N . SER A 1 80 ? -6.29000 -41.08400 -31.93100 1.000 18.43449 99 SER A N 1
ATOM 613 C CA . SER A 1 80 ? -5.12200 -40.63500 -32.67500 1.000 20.87767 99 SER A CA 1
ATOM 614 C C . SER A 1 80 ? -4.13000 -41.78300 -32.78000 1.000 18.03081 99 SER A C 1
ATOM 615 O O . SER A 1 80 ? -4.10700 -42.68500 -31.93700 1.000 21.18360 99 SER A O 1
ATOM 618 N N . ILE A 1 81 ? -3.31600 -41.74300 -33.83400 1.000 17.25925 100 ILE A N 1
ATOM 619 C CA . ILE A 1 81 ? -2.17800 -42.64900 -33.99500 1.000 13.67797 100 ILE A CA 1
ATOM 620 C C . ILE A 1 81 ? -0.95900 -41.81900 -34.38800 1.000 17.58731 100 ILE A C 1
ATOM 621 O O . ILE A 1 81 ? -0.54200 -41.84000 -35.55800 1.000 15.51173 100 ILE A O 1
ATOM 626 N N . PRO A 1 82 ? -0.36900 -41.06300 -33.46500 1.000 18.09312 101 PRO A N 1
ATOM 627 C CA . PRO A 1 82 ? 0.77900 -40.22700 -33.83200 1.000 21.18499 101 PRO A CA 1
ATOM 628 C C . PRO A 1 82 ? 2.01300 -41.07400 -34.10000 1.000 20.55682 101 PRO A C 1
ATOM 629 O O . PRO A 1 82 ? 2.32800 -41.99900 -33.34800 1.000 18.59978 101 PRO A O 1
ATOM 633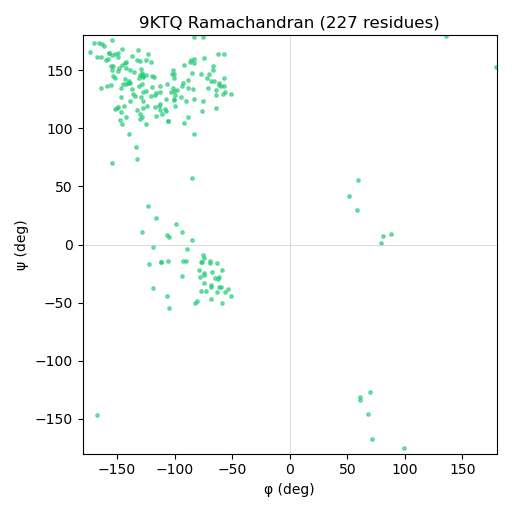 N N . THR A 1 83 ? 2.71000 -40.75100 -35.18900 1.000 16.97868 102 THR A N 1
ATOM 634 C CA . THR A 1 83 ? 3.89800 -41.49900 -35.57900 1.000 14.42360 102 THR A CA 1
ATOM 635 C C . THR A 1 83 ? 4.90900 -40.56300 -36.22300 1.000 15.53555 102 THR A C 1
ATOM 636 O O . THR A 1 83 ? 4.55900 -39.51900 -36.78400 1.000 17.14684 102 THR A O 1
ATOM 640 N N . LYS A 1 84 ? 6.17700 -40.96100 -36.13500 1.000 15.14072 103 LYS A N 1
ATOM 641 C CA . LYS A 1 84 ? 7.28900 -40.25300 -36.74600 1.000 16.39667 103 LYS A CA 1
ATOM 642 C C . LYS A 1 84 ? 8.27900 -41.28400 -37.25900 1.000 17.12980 103 LYS A C 1
ATOM 643 O O . LYS A 1 84 ? 8.49100 -42.31500 -36.61600 1.000 18.76815 103 LYS A O 1
ATOM 649 N N . MET A 1 85 ? 8.88000 -41.00900 -38.41500 1.000 18.13343 104 MET A N 1
ATOM 650 C CA . MET A 1 85 ? 9.91300 -41.88600 -38.95800 1.000 15.96943 104 MET A CA 1
ATOM 651 C C . MET A 1 85 ? 10.89100 -41.05700 -39.77300 1.000 18.30532 104 MET A C 1
ATOM 652 O O . MET A 1 85 ? 10.50700 -40.45400 -40.77900 1.000 18.32028 104 MET A O 1
ATOM 657 N N . LYS A 1 86 ? 12.14900 -41.03600 -39.34300 1.000 16.54836 105 LYS A N 1
ATOM 658 C CA . LYS A 1 86 ? 13.22300 -40.34900 -40.04800 1.000 19.04542 105 LYS A CA 1
ATOM 659 C C . LYS A 1 86 ? 14.28500 -41.37600 -40.41200 1.000 15.76344 105 LYS A C 1
ATOM 660 O O . LYS A 1 86 ? 14.74200 -42.13100 -39.55000 1.000 14.90351 105 LYS A O 1
ATOM 666 N N . TYR A 1 87 ? 14.66500 -41.41900 -41.68600 1.000 13.23477 106 TYR A N 1
ATOM 667 C CA . TYR A 1 87 ? 15.56400 -42.45700 -42.16200 1.000 13.74315 106 TYR A CA 1
ATOM 668 C C . TYR A 1 87 ? 16.42000 -41.92100 -43.30000 1.000 19.83874 106 TYR A C 1
ATOM 669 O O . TYR A 1 87 ? 16.13100 -40.88000 -43.89700 1.000 15.95144 106 TYR A O 1
ATOM 678 N N . SER A 1 88 ? 17.48200 -42.66400 -43.59800 1.000 18.87718 107 SER A N 1
ATOM 679 C CA . SER A 1 88 ? 18.28300 -42.47600 -44.79400 1.000 21.01937 107 SER A CA 1
ATO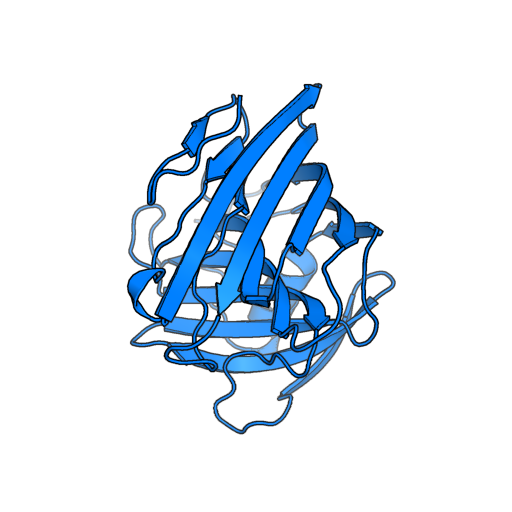M 680 C C . SER A 1 88 ? 18.43600 -43.82700 -45.47400 1.000 21.26061 107 SER A C 1
ATOM 681 O O . SER A 1 88 ? 18.25400 -44.87600 -44.85300 1.000 21.90197 107 SER A O 1
ATOM 684 N N . TYR A 1 89 ? 18.72100 -43.78500 -46.78100 1.000 16.20066 108 TYR A N 1
ATOM 685 C CA . TYR A 1 89 ? 18.81300 -45.03900 -47.57400 1.000 14.72534 108 TYR A CA 1
ATOM 686 C C . TYR A 1 89 ? 19.91000 -44.92000 -48.62200 1.000 24.82373 108 TYR A C 1
ATOM 687 O O . TYR A 1 89 ? 19.81800 -44.03100 -49.49600 1.000 27.85730 108 TYR A O 1
ATOM 696 N N . SER A 1 90 ? 20.91900 -45.78800 -48.54900 1.000 18.79168 109 SER A N 1
ATOM 697 C CA . SER A 1 90 ? 22.00900 -45.81600 -49.51300 1.000 22.79247 109 SER A CA 1
ATOM 698 C C . SER A 1 90 ? 22.09600 -47.20200 -50.13100 1.000 25.10237 109 SER A C 1
ATOM 699 O O . SER A 1 90 ? 21.53400 -48.17100 -49.61300 1.000 20.91712 109 SER A O 1
ATOM 702 N N . HIS A 1 91 ? 22.81400 -47.28700 -51.24700 1.000 20.96261 110 HIS A N 1
ATOM 703 C CA . HIS A 1 91 ? 23.03900 -48.55900 -51.92300 1.000 23.02666 110 HIS A CA 1
ATOM 704 C C . HIS A 1 91 ? 24.08700 -48.34200 -53.00200 1.000 24.16740 110 HIS A C 1
ATOM 705 O O . HIS A 1 91 ? 24.50100 -47.21300 -53.27900 1.000 22.30496 110 HIS A O 1
ATOM 712 N N . SER A 1 92 ? 24.50600 -49.44400 -53.61500 1.000 24.32769 111 SER A N 1
ATOM 713 C CA . SER A 1 92 ? 25.45000 -49.37100 -54.71500 1.000 27.21863 111 SER A CA 1
ATOM 714 C C . SER A 1 92 ? 24.71500 -49.12900 -56.03000 1.000 30.11195 111 SER A C 1
ATOM 715 O O . SER A 1 92 ? 23.51600 -49.39200 -56.16400 1.000 24.80492 111 SER A O 1
ATOM 718 N N . SER A 1 93 ? 25.45700 -48.61500 -57.00900 1.000 27.94226 112 SER A N 1
ATOM 719 C CA . SER A 1 93 ? 24.90700 -48.38800 -58.33500 1.000 27.19227 112 SER A CA 1
ATOM 720 C C . SER A 1 93 ? 24.36200 -49.68800 -58.91700 1.000 26.79807 112 SER A C 1
ATOM 721 O O . SER A 1 93 ? 24.67500 -50.79000 -58.45600 1.000 31.18258 112 SER A O 1
ATOM 724 N N . GLY A 1 94 ? 23.54600 -49.55000 -59.95200 1.000 24.56365 113 GLY A N 1
ATOM 725 C CA . GLY A 1 94 ? 22.87500 -50.69100 -60.54200 1.000 22.63101 113 GLY A CA 1
ATOM 726 C C . GLY A 1 94 ? 21.44800 -50.80800 -60.04700 1.000 26.89713 113 GLY A C 1
ATOM 727 O O . GLY A 1 94 ? 20.93600 -49.96300 -59.30600 1.000 29.98269 113 GLY A O 1
ATOM 728 N N . THR A 1 95 ? 20.80800 -51.89500 -60.47500 1.000 21.88767 114 THR A N 1
ATOM 729 C CA . THR A 1 95 ? 19.39300 -52.11500 -60.19900 1.000 22.20325 114 THR A CA 1
ATOM 730 C C . THR A 1 95 ? 19.08700 -51.94600 -58.71600 1.000 24.38908 114 THR A C 1
ATOM 731 O O . THR A 1 95 ? 19.76900 -52.51200 -57.85700 1.000 22.12477 114 THR A O 1
ATOM 735 N N . PHE A 1 96 ? 18.06800 -51.14100 -58.42300 1.000 21.61445 115 PHE A N 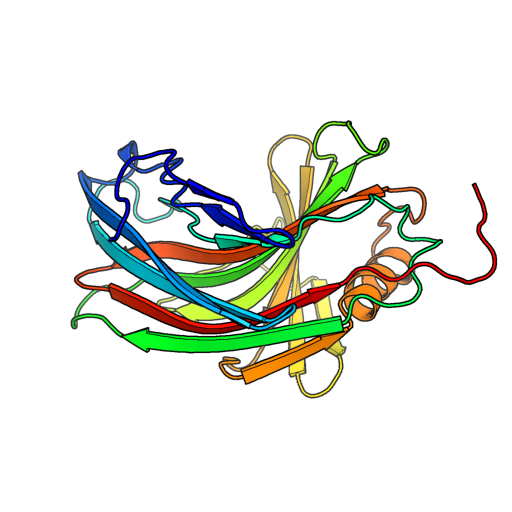1
ATOM 736 C CA . PHE A 1 96 ? 17.62600 -50.93400 -57.04700 1.000 18.79848 115 PHE A CA 1
ATOM 737 C C . PHE A 1 96 ? 16.12300 -50.70800 -57.06600 1.000 20.17227 115 PHE A C 1
ATOM 738 O O . PHE A 1 96 ? 15.65800 -49.64600 -57.49300 1.000 17.69921 115 PHE A O 1
ATOM 746 N N . VAL A 1 97 ? 15.37200 -51.70300 -56.60400 1.000 15.59454 116 VAL A N 1
ATOM 747 C CA . VAL A 1 97 ? 13.91600 -51.65000 -56.54300 1.000 17.76000 116 VAL A CA 1
ATOM 748 C C . VAL A 1 97 ? 13.50500 -51.99800 -55.12100 1.000 19.34089 116 VAL A C 1
ATOM 749 O O . VAL A 1 97 ? 13.76600 -53.11400 -54.65200 1.000 16.55910 116 VAL A O 1
ATOM 753 N N . ALA A 1 98 ? 12.87200 -51.05100 -54.43700 1.000 14.18216 117 ALA A N 1
ATOM 754 C CA . ALA A 1 98 ? 12.49100 -51.23600 -53.04500 1.000 13.84823 117 ALA A CA 1
ATOM 755 C C . ALA A 1 98 ? 11.48700 -50.15800 -52.66900 1.000 19.12148 117 ALA A C 1
ATOM 756 O O . ALA A 1 98 ? 11.20700 -49.24100 -53.44700 1.000 15.03429 117 ALA A O 1
ATOM 758 N N . ASP A 1 99 ? 10.94900 -50.27900 -51.45500 1.000 12.12894 118 ASP A N 1
ATOM 759 C CA . ASP A 1 99 ? 10.10500 -49.23900 -50.88800 1.000 12.42963 118 ASP A CA 1
ATOM 760 C C . ASP A 1 99 ? 10.37700 -49.11200 -49.39700 1.000 17.11495 118 ASP A C 1
ATOM 761 O O . ASP A 1 99 ? 10.87600 -50.03700 -48.74900 1.000 15.08815 118 ASP A O 1
ATOM 766 N N . VAL A 1 100 ? 10.05800 -47.93500 -48.86900 1.000 8.92089 119 VAL A N 1
ATOM 767 C CA . VAL A 1 100 ? 9.93100 -47.70200 -47.43700 1.000 12.64261 119 VAL A CA 1
ATOM 768 C C . VAL A 1 100 ? 8.44400 -47.55700 -47.14300 1.000 15.89739 119 VAL A C 1
ATOM 769 O O . VAL A 1 100 ? 7.76500 -46.74000 -47.77700 1.000 12.82038 119 VAL A O 1
ATOM 773 N N . SER A 1 101 ? 7.92700 -48.35500 -46.20900 1.000 10.07148 120 SER A N 1
ATOM 774 C CA . SER A 1 101 ? 6.48300 -48.36600 -46.01500 1.000 13.04370 120 SER A CA 1
ATOM 775 C C . SER A 1 101 ? 6.09600 -48.72400 -44.59000 1.000 15.43769 120 SER A C 1
ATOM 776 O O . SER A 1 101 ? 6.72900 -49.56800 -43.94900 1.000 15.01406 120 SER A O 1
ATOM 779 N N . TYR A 1 102 ? 5.03600 -48.07800 -44.11600 1.000 14.92387 121 TYR A N 1
ATOM 780 C CA . TYR A 1 102 ? 4.27700 -48.56800 -42.97900 1.000 11.59948 121 TYR A CA 1
ATOM 781 C C . TYR A 1 102 ? 3.38300 -49.71700 -43.42400 1.000 13.88763 121 TYR A C 1
ATOM 782 O O . TYR A 1 102 ? 2.88800 -49.73800 -44.55200 1.000 13.00943 121 TYR A O 1
ATOM 791 N N . ASP A 1 103 ? 3.17600 -50.67700 -42.52600 1.000 11.28008 122 ASP A N 1
ATOM 792 C CA . ASP A 1 103 ? 2.29600 -51.81100 -42.78900 1.000 12.18558 122 ASP A CA 1
ATOM 793 C C . ASP A 1 103 ? 1.37400 -51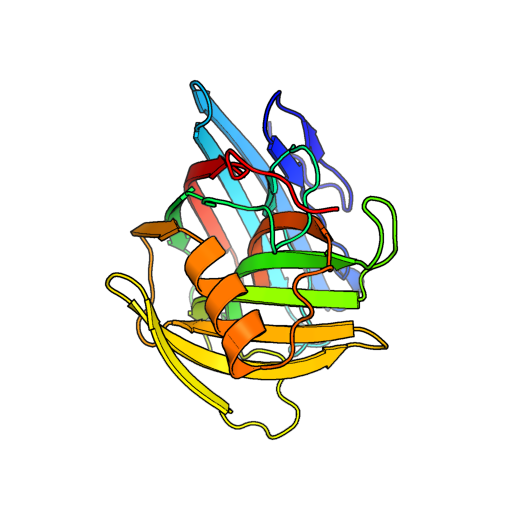.98000 -41.58900 1.000 13.45885 122 ASP A C 1
ATOM 794 O O . ASP A 1 103 ? 1.83900 -52.26200 -40.47900 1.000 14.62120 122 ASP A O 1
ATOM 799 N N . LEU A 1 104 ? 0.07500 -51.78500 -41.80700 1.000 15.91266 123 LEU A N 1
ATOM 800 C CA . LEU A 1 104 ? -0.93300 -51.95400 -40.77100 1.000 13.72256 123 LEU A CA 1
ATOM 801 C C . LEU A 1 104 ? -1.91800 -53.03100 -41.19800 1.000 15.01777 123 LEU A C 1
ATOM 802 O O . LEU A 1 104 ? -2.23900 -53.16300 -42.38200 1.000 14.67614 123 LEU A O 1
ATOM 807 N N . PHE A 1 105 ? -2.40300 -53.79800 -40.22200 1.000 14.65131 124 PHE A N 1
ATOM 808 C CA . PHE A 1 105 ? -3.38400 -54.84200 -40.47500 1.000 21.03823 124 PHE A CA 1
ATOM 809 C C . PHE A 1 105 ? -4.56000 -54.67900 -39.52500 1.000 15.58889 124 PHE A C 1
ATOM 810 O O . PHE A 1 105 ? -4.40300 -54.22600 -38.38700 1.000 14.58176 124 PHE A O 1
ATOM 818 N N . THR A 1 106 ? -5.74400 -55.04400 -40.00900 1.000 13.09512 125 THR A N 1
ATOM 819 C CA . THR A 1 106 ? -6.94000 -55.07600 -39.18400 1.000 14.44676 125 THR A CA 1
ATOM 820 C C . THR A 1 106 ? -7.58100 -56.45500 -39.25000 1.000 16.98115 125 THR A C 1
ATOM 821 O O . THR A 1 106 ? -7.35000 -57.22900 -40.18300 1.000 15.66845 125 THR A O 1
ATOM 825 N N . SER A 1 107 ? -8.39400 -56.75400 -38.24000 1.000 13.20772 126 SER A N 1
ATOM 826 C CA . SER A 1 107 ? -9.17300 -57.98200 -38.21000 1.000 19.20122 126 SER A CA 1
ATOM 827 C C . SER A 1 107 ? -10.50400 -57.71300 -37.52200 1.000 17.21091 126 SER A C 1
ATOM 828 O O . SER A 1 107 ? -10.70900 -56.66600 -36.89800 1.000 15.51619 126 SER A O 1
ATOM 831 N N . SER A 1 108 ? -11.41800 -58.68000 -37.63300 1.000 17.01645 127 SER A N 1
ATOM 832 C CA . SER A 1 108 ? -12.70200 -58.56300 -36.95100 1.000 17.96110 127 SER A CA 1
ATOM 833 C C . SER A 1 108 ? -12.59600 -58.85800 -35.46000 1.000 15.79821 127 SER A C 1
ATOM 834 O O . SER A 1 108 ? -13.52400 -58.54200 -34.71000 1.000 22.81753 127 SER A O 1
ATOM 837 N N . THR A 1 109 ? -11.49500 -59.46000 -35.01400 1.000 22.22041 128 THR A N 1
ATOM 838 C CA . THR A 1 109 ? -11.20700 -59.62300 -33.59800 1.000 20.11822 128 THR A CA 1
ATOM 839 C C . THR A 1 109 ? -9.76500 -59.20900 -33.34600 1.000 18.96113 128 THR A C 1
ATOM 840 O O . THR A 1 109 ? -8.93800 -59.19100 -34.26200 1.000 22.38005 128 THR A O 1
ATOM 844 N N . ALA A 1 110 ? -9.46900 -58.87900 -32.08300 1.000 18.49181 129 ALA A N 1
ATOM 845 C CA . ALA A 1 110 ? -8.12400 -58.43100 -31.73000 1.000 20.10047 129 ALA A CA 1
ATOM 846 C C . ALA A 1 110 ? -7.08300 -59.50800 -31.99500 1.000 25.70660 129 ALA A C 1
ATOM 847 O O . ALA A 1 110 ? -5.92200 -59.19300 -32.28700 1.000 23.80932 129 ALA A O 1
ATOM 849 N N . SER A 1 111 ? -7.47700 -60.77700 -31.89900 1.000 21.80951 130 SER A N 1
ATOM 850 C CA . SER A 1 111 ? -6.58600 -61.90700 -32.11300 1.000 25.35738 130 SER A CA 1
ATOM 851 C C . SER A 1 111 ? -6.82700 -62.59000 -33.45200 1.000 22.44144 130 SER A C 1
ATOM 852 O O . SER A 1 111 ? -6.23100 -63.63800 -33.71900 1.000 25.17274 130 SER A O 1
ATOM 855 N N . GLY A 1 112 ? -7.68600 -62.02900 -34.29800 1.000 19.86800 131 GLY A N 1
ATOM 856 C CA . GLY A 1 112 ? -8.07600 -62.68700 -35.52500 1.000 17.25991 131 GLY A CA 1
ATOM 857 C C . GLY A 1 112 ? -7.00800 -62.63000 -36.59600 1.000 23.09708 131 GLY A C 1
ATOM 858 O O . GLY A 1 112 ? -5.92800 -62.06600 -36.42800 1.000 20.19727 131 GLY A O 1
ATOM 859 N N . SER A 1 113 ? -7.32800 -63.24900 -37.72600 1.000 18.57956 132 SER A N 1
ATOM 860 C CA . SER A 1 113 ? -6.44600 -63.21700 -38.87600 1.000 22.96511 132 SER A CA 1
ATOM 861 C C . SER A 1 113 ? -6.66500 -61.93300 -39.67200 1.000 23.46374 132 SER A C 1
ATOM 862 O O . SER A 1 113 ? -7.70400 -61.27500 -39.56700 1.000 20.21633 132 SER A O 1
ATOM 865 N N . ASN A 1 114 ? -5.66000 -61.57900 -40.47000 1.000 17.39217 133 ASN A N 1
ATOM 866 C CA . ASN A 1 114 ? -5.72500 -60.37000 -41.28100 1.000 20.61964 133 ASN A CA 1
ATOM 867 C C . ASN A 1 114 ? -6.95200 -60.38300 -42.18400 1.000 21.66250 133 ASN A C 1
ATOM 868 O O . ASN A 1 114 ? -7.22100 -61.37100 -42.87400 1.000 19.93132 133 ASN A O 1
ATOM 873 N N . GLU A 1 115 ? -7.69600 -59.28100 -42.18100 1.000 17.55008 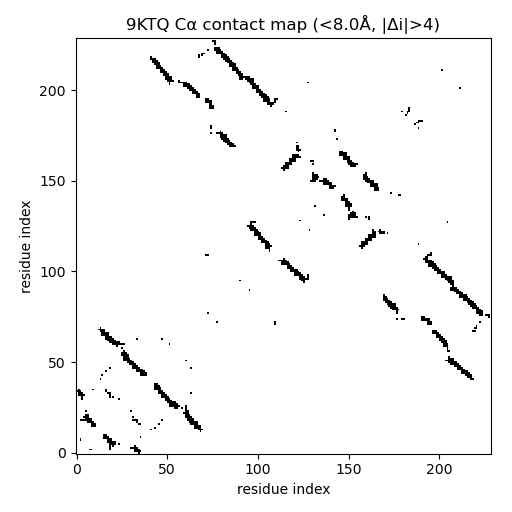134 GLU A N 1
ATOM 874 C CA . GLU A 1 115 ? -8.79700 -59.08000 -43.11400 1.000 21.28479 134 GLU A CA 1
ATOM 875 C C . GLU A 1 115 ? -8.58900 -57.87600 -44.01700 1.000 21.72177 134 GLU A C 1
ATOM 876 O O . GLU A 1 115 ? -8.94800 -57.92700 -45.19700 1.000 22.78512 134 GLU A O 1
ATOM 882 N N . TYR A 1 116 ? -8.00800 -56.79800 -43.49700 1.000 16.24660 135 TYR A N 1
ATOM 883 C CA . TYR A 1 116 ? -7.60400 -55.65700 -44.30100 1.000 16.58523 135 TYR A CA 1
ATOM 884 C C . TYR A 1 116 ? -6.15600 -55.30800 -44.00600 1.000 14.61492 135 TYR A C 1
ATOM 885 O O . TYR A 1 116 ? -5.65600 -55.52500 -42.89900 1.000 15.80662 135 TYR A O 1
ATOM 894 N N . GLU A 1 117 ? -5.49300 -54.74700 -45.00800 1.000 14.46385 136 GLU A N 1
ATOM 895 C CA . GLU A 1 117 ? -4.12700 -54.27900 -44.87800 1.000 10.29733 136 GLU A CA 1
ATOM 896 C C . GLU A 1 117 ? -4.07800 -52.84100 -45.36300 1.000 14.08248 136 GLU A C 1
ATOM 897 O O . GLU A 1 117 ? -4.71100 -52.49600 -46.36400 1.000 12.66675 136 GLU A O 1
ATOM 903 N N . ILE A 1 118 ? -3.34900 -51.99900 -44.63800 1.000 11.56114 137 ILE A N 1
ATOM 904 C CA . ILE A 1 118 ? -3.20500 -50.59000 -44.98800 1.000 15.31897 137 ILE A CA 1
ATOM 905 C C . ILE A 1 118 ? -1.71700 -50.27000 -45.00300 1.000 15.56252 137 ILE A C 1
ATOM 906 O O . ILE A 1 118 ? -1.07400 -50.24000 -43.94700 1.000 13.68133 137 ILE A O 1
ATOM 911 N N . MET A 1 119 ? -1.16700 -50.04100 -46.19000 1.000 14.51977 138 MET A N 1
ATOM 912 C CA . MET A 1 119 ? 0.22300 -49.63200 -46.32000 1.000 12.66617 138 MET A CA 1
ATOM 913 C C . MET A 1 119 ? 0.31700 -48.13400 -46.57700 1.000 12.99595 138 MET A C 1
ATOM 914 O O . MET A 1 119 ? -0.57500 -47.52800 -47.17800 1.000 14.96471 138 MET A O 1
ATOM 919 N N . ILE A 1 120 ? 1.41300 -47.54200 -46.11200 1.000 11.77695 139 ILE A N 1
ATOM 920 C CA . ILE A 1 120 ? 1.73500 -46.14700 -46.38900 1.000 12.80600 139 ILE A CA 1
ATOM 921 C C . ILE A 1 120 ? 3.17400 -46.10400 -46.88000 1.000 12.01289 139 ILE A C 1
ATOM 922 O O . ILE A 1 120 ? 4.10900 -46.29600 -46.09100 1.000 12.21613 139 ILE A O 1
ATOM 927 N N . TRP A 1 121 ? 3.35300 -45.85200 -48.17600 1.000 12.15956 140 TRP A N 1
ATOM 928 C CA . TRP A 1 121 ? 4.66800 -45.85500 -48.80900 1.000 10.93518 140 TRP A CA 1
ATOM 929 C C . TRP A 1 121 ? 5.27400 -44.46200 -48.70500 1.000 16.08566 140 TRP A C 1
ATOM 930 O O . TRP A 1 121 ? 4.80600 -43.52400 -49.36000 1.000 12.74059 140 TRP A O 1
ATOM 941 N N . LEU A 1 122 ? 6.31500 -44.32700 -47.88400 1.000 12.18750 141 LEU A N 1
ATOM 942 C CA . LEU A 1 122 ? 7.05200 -43.07400 -47.81400 1.000 14.36526 141 LEU A CA 1
ATOM 943 C C . LEU A 1 122 ? 8.01700 -42.91600 -48.98000 1.000 14.85995 141 LEU A C 1
ATOM 944 O O . LEU A 1 122 ? 8.40300 -41.78700 -49.30400 1.000 14.41969 141 LEU A O 1
ATOM 949 N N . ALA A 1 123 ? 8.40800 -44.02100 -49.61300 1.000 11.84546 142 ALA A N 1
ATOM 950 C CA . ALA A 1 123 ? 9.38300 -43.98900 -50.69400 1.000 12.25450 142 ALA A CA 1
ATOM 951 C C . ALA A 1 123 ? 9.17200 -45.20700 -51.57600 1.000 19.66336 142 ALA A C 1
ATOM 952 O O . ALA A 1 123 ? 8.94900 -46.31100 -51.07000 1.000 16.58489 142 ALA A O 1
ATOM 954 N N . ALA A 1 124 ? 9.22600 -45.00100 -52.88800 1.000 14.87073 143 ALA A N 1
ATOM 955 C CA . ALA A 1 124 ? 9.21700 -46.08700 -53.85700 1.000 13.03858 143 ALA A CA 1
ATOM 956 C C . ALA A 1 124 ? 10.38100 -45.86700 -54.81000 1.000 18.45231 143 ALA A C 1
ATOM 957 O O . ALA A 1 124 ? 10.52000 -44.77900 -55.37700 1.000 21.37490 143 ALA A O 1
ATOM 959 N N . TYR A 1 125 ? 11.21700 -46.88800 -54.97500 1.000 17.75548 144 TYR A N 1
ATOM 960 C CA . TYR A 1 125 ? 12.45000 -46.77900 -55.74300 1.000 17.74201 144 TYR A CA 1
ATOM 961 C C . TYR A 1 125 ? 12.42500 -47.72100 -56.93900 1.000 20.10111 144 TYR A C 1
ATOM 962 O O . TYR A 1 125 ? 11.89400 -48.83500 -56.85600 1.000 17.22771 144 TYR A O 1
ATOM 971 N N . GLY A 1 126 ? 13.01800 -47.27600 -58.04600 1.000 17.23271 145 GLY A N 1
ATOM 972 C CA . GLY A 1 126 ? 13.20700 -48.14400 -59.20000 1.000 16.49261 145 GLY A CA 1
ATOM 973 C C . GLY A 1 126 ? 11.93900 -48.74000 -59.77300 1.000 17.44813 145 GLY A C 1
ATOM 974 O O . GLY A 1 126 ? 11.97700 -49.84100 -60.33500 1.000 15.18186 145 GLY A O 1
ATOM 975 N N . GLY A 1 127 ? 10.81200 -48.04500 -59.65200 1.000 18.69248 146 GLY A N 1
ATOM 976 C CA . GLY A 1 127 ? 9.57000 -48.51800 -60.22500 1.000 18.79865 146 GLY A CA 1
ATOM 977 C C . GLY A 1 127 ? 8.75200 -49.43600 -59.34600 1.000 20.69215 146 GLY A C 1
ATOM 978 O O . GLY A 1 127 ? 7.77700 -50.02100 -59.83400 1.000 14.90952 146 GLY A O 1
ATOM 979 N N . ALA A 1 128 ? 9.11600 -49.59000 -58.07400 1.000 18.40166 147 ALA A N 1
ATOM 980 C CA . ALA A 1 128 ? 8.31700 -50.39800 -57.16300 1.000 17.56098 147 ALA A CA 1
ATOM 981 C C . ALA A 1 128 ? 6.91900 -49.81100 -57.02700 1.000 19.86884 147 ALA A C 1
ATOM 982 O O . ALA A 1 128 ? 6.74800 -48.59600 -56.91100 1.000 17.54310 147 ALA A O 1
ATOM 984 N N . GLY A 1 129 ? 5.91500 -50.68400 -57.05000 1.000 17.72882 148 GLY A N 1
ATOM 985 C CA . GLY A 1 129 ? 4.53700 -50.26500 -56.93400 1.000 23.03477 148 GLY A CA 1
ATOM 986 C C . GLY A 1 129 ? 3.71100 -51.24700 -56.12700 1.000 23.47981 148 GLY A C 1
ATOM 987 O O . GLY A 1 129 ? 4.04600 -52.42900 -56.02100 1.000 19.58231 148 GLY A O 1
ATOM 988 N N . PRO A 1 130 ? 2.61600 -50.77500 -55.54400 1.000 22.44332 149 PRO A N 1
ATOM 989 C CA . PRO A 1 130 ? 1.82000 -51.60600 -54.63500 1.000 18.97772 149 PRO A CA 1
ATOM 990 C C . PRO A 1 130 ? 0.84900 -52.51600 -55.38400 1.000 20.55256 149 PRO A C 1
ATOM 991 O O . PRO A 1 130 ? 0.75100 -52.50500 -56.60900 1.000 19.52111 149 PRO A O 1
ATOM 995 N N . ILE A 1 131 ? 0.11900 -53.31200 -54.60100 1.000 18.89903 150 ILE A N 1
ATOM 996 C CA . ILE A 1 131 ? -0.97500 -54.11100 -55.13900 1.000 18.26695 150 ILE A CA 1
ATOM 997 C C . ILE A 1 131 ? -2.05700 -53.18800 -55.68000 1.000 18.69119 150 ILE A C 1
ATOM 998 O O . ILE A 1 131 ? -2.47000 -52.23000 -55.01400 1.000 20.17833 150 ILE A O 1
ATOM 1003 N N . SER A 1 132 ? -2.53000 -53.47600 -56.89400 1.000 16.43155 151 SER A N 1
ATOM 1004 C CA . SER A 1 132 ? -3.55300 -52.64900 -57.52800 1.000 20.72866 151 SER A CA 1
ATOM 1005 C C . SER A 1 132 ? -4.36900 -53.52000 -58.47000 1.000 23.68438 151 SER A C 1
ATOM 1006 O O . SER A 1 132 ? -3.83300 -54.04500 -59.45200 1.000 26.29634 151 SER A O 1
ATOM 1009 N N . SER A 1 133 ? -5.66100 -53.66200 -58.17300 1.000 20.27077 152 SER A N 1
ATOM 1010 C CA . SER A 1 133 ? -6.54900 -54.42100 -59.04400 1.000 22.90627 152 SER A CA 1
ATOM 1011 C C . SER A 1 133 ? -6.57100 -53.83000 -60.44900 1.000 30.98870 152 SER A C 1
ATOM 1012 O O . SER A 1 133 ? -6.37600 -54.54100 -61.44100 1.000 28.84186 152 SER A O 1
ATOM 1015 N N . THR A 1 134 ? -6.78200 -52.51700 -60.54900 1.000 26.91463 153 THR A N 1
ATOM 1016 C CA . THR A 1 134 ? -6.89300 -51.84300 -61.83600 1.000 23.89251 153 THR A CA 1
ATOM 1017 C C . THR A 1 134 ? -5.56200 -51.34400 -62.38100 1.000 30.65101 153 THR A C 1
ATOM 1018 O O . THR A 1 134 ? -5.47700 -51.03600 -63.57500 1.000 27.34011 153 THR A O 1
ATOM 1022 N N . GLY A 1 135 ? -4.51600 -51.28600 -61.57600 1.000 24.51468 154 GLY A N 1
ATOM 1023 C CA . GLY A 1 135 ? -3.24900 -50.69900 -62.01800 1.000 19.74878 154 GLY A CA 1
ATOM 1024 C C . GLY A 1 135 ? -3.28100 -49.19500 -61.96900 1.000 26.71392 154 GLY A C 1
ATOM 1025 O O . GLY A 1 135 ? -2.28200 -48.58000 -62.31900 1.000 32.93714 154 GLY A O 1
ATOM 1026 N N . LYS A 1 136 ? -4.40000 -48.62900 -61.51400 1.000 23.82240 155 LYS A N 1
ATOM 1027 C CA . LYS A 1 136 ? -4.54600 -47.15200 -61.48100 1.000 27.27600 155 LYS A CA 1
ATOM 1028 C C . LYS A 1 136 ? -4.98800 -46.70800 -60.08100 1.000 27.12225 155 LYS A C 1
ATOM 1029 O O . LYS A 1 136 ? -5.74800 -47.46100 -59.43300 1.000 22.80139 155 LYS A O 1
ATOM 1035 N N . ALA A 1 137 ? -4.53000 -45.53300 -59.63700 1.000 22.06152 156 ALA A N 1
ATOM 1036 C CA . ALA A 1 137 ? -4.95800 -44.99700 -58.34300 1.000 23.30888 156 ALA A CA 1
ATOM 1037 C C . ALA A 1 137 ? -6.47500 -44.88200 -58.32400 1.000 26.59457 156 ALA A C 1
ATOM 1038 O O . ALA A 1 137 ? -7.08100 -44.61900 -59.36200 1.000 23.95250 156 ALA A O 1
ATOM 1040 N N . ILE A 1 138 ? -7.06300 -45.16000 -57.17900 1.000 25.29615 157 ILE A N 1
ATOM 1041 C CA . ILE A 1 138 ? -8.52100 -44.95700 -56.99100 1.000 27.11615 157 ILE A CA 1
ATOM 1042 C C . ILE A 1 138 ? -8.75700 -43.55400 -56.39500 1.000 32.36615 157 ILE A C 1
ATOM 1043 O O . ILE A 1 138 ? -9.91100 -43.11700 -56.41000 1.000 51.32615 157 ILE A O 1
ATOM 1048 N N . ALA A 1 139 ? -7.71400 -42.90300 -55.88700 1.000 20.54287 158 ALA A N 1
ATOM 1049 C CA . ALA A 1 139 ? -7.83800 -41.53700 -55.33600 1.000 20.13497 158 ALA A CA 1
ATOM 1050 C C . ALA A 1 139 ? -6.50400 -40.84600 -55.09300 1.000 21.39328 158 ALA A C 1
ATOM 1051 O O . ALA A 1 139 ? -5.48200 -41.52400 -55.05700 1.000 20.17725 158 ALA A O 1
ATOM 1053 N N . THR A 1 140 ? -6.54000 -39.53800 -54.97600 1.000 14.41476 159 THR A N 1
ATOM 1054 C CA . THR A 1 140 ? -5.42300 -38.73200 -54.49700 1.000 20.31584 159 THR A CA 1
ATOM 1055 C C . THR A 1 140 ? -5.92300 -37.91500 -53.31900 1.000 20.25621 159 THR A C 1
ATOM 1056 O O . THR A 1 140 ? -6.85400 -37.12000 -53.46800 1.000 18.95996 159 THR A O 1
ATOM 1060 N N . VAL A 1 141 ? -5.31500 -38.11900 -52.15600 1.000 15.09035 160 VAL A N 1
ATOM 1061 C CA . VAL A 1 141 ? -5.72400 -37.45200 -50.93000 1.000 13.62160 160 VAL A CA 1
ATOM 1062 C C . VAL A 1 141 ? -4.49300 -36.86600 -50.25400 1.000 18.07834 160 VAL A C 1
ATOM 1063 O O . VAL A 1 141 ? -3.43500 -37.50400 -50.19300 1.000 18.78035 160 VAL A O 1
ATOM 1067 N N . THR A 1 142 ? -4.63100 -35.63600 -49.76900 1.000 15.08568 161 THR A N 1
ATOM 1068 C CA . THR A 1 142 ? -3.57400 -34.94000 -49.05500 1.000 14.62973 161 THR A CA 1
ATOM 1069 C C . THR A 1 142 ? -3.84800 -35.02600 -47.56200 1.000 19.06166 161 THR A C 1
ATOM 1070 O O . THR A 1 142 ? -4.93000 -34.65200 -47.09800 1.000 13.63425 161 THR A O 1
ATOM 1074 N N . ILE A 1 143 ? -2.87600 -35.54000 -46.81800 1.000 14.38658 162 ILE A N 1
ATOM 1075 C CA . ILE A 1 143 ? -2.97400 -35.66200 -45.37100 1.000 18.94645 162 ILE A CA 1
ATOM 1076 C C . ILE A 1 143 ? -1.73700 -35.01700 -44.77500 1.000 19.55297 162 ILE A C 1
ATOM 1077 O O . ILE A 1 143 ? -0.61200 -35.39000 -45.12300 1.000 24.01654 162 ILE A O 1
ATOM 1082 N N . GLY A 1 144 ? -1.94200 -34.04800 -43.89300 1.000 26.89520 163 GLY A N 1
ATOM 1083 C CA . GLY A 1 144 ? -0.81400 -33.27500 -43.40700 1.000 25.55016 163 GLY A CA 1
ATOM 1084 C C . GLY A 1 144 ? -0.14100 -32.55300 -44.55700 1.000 25.22402 163 GLY A C 1
ATOM 1085 O O . GLY A 1 144 ? -0.79500 -31.95300 -45.41600 1.000 22.33230 163 GLY A O 1
ATOM 1086 N N . SER A 1 145 ? 1.18500 -32.62800 -44.59800 1.000 26.73782 164 SER A N 1
ATOM 1087 C CA . SER A 1 145 ? 1.96200 -31.94300 -45.62100 1.000 27.77525 164 SER A CA 1
ATOM 1088 C C . SER A 1 145 ? 2.26000 -32.81500 -46.83500 1.000 30.87281 164 SER A C 1
ATOM 1089 O O . SER A 1 145 ? 3.06700 -32.41600 -47.67900 1.000 32.22970 164 SER A O 1
ATOM 1092 N N . ASN A 1 146 ? 1.62600 -33.98200 -46.95600 1.000 22.11393 165 ASN A N 1
ATOM 1093 C CA . ASN A 1 146 ? 1.95500 -34.92000 -48.01900 1.000 22.48031 165 ASN A CA 1
ATOM 1094 C C . ASN A 1 146 ? 0.71200 -35.32900 -48.79800 1.000 17.07656 165 ASN A C 1
ATOM 1095 O O . ASN A 1 146 ? -0.37600 -35.48000 -48.23900 1.000 17.59549 165 ASN A O 1
ATOM 1100 N N . SER A 1 147 ? 0.89700 -35.51400 -50.10000 1.000 16.51683 166 SER A N 1
ATOM 1101 C CA . SER A 1 147 ? -0.13100 -36.03300 -50.98800 1.000 22.34439 166 SER A CA 1
ATOM 1102 C C . SER A 1 147 ? 0.12200 -37.51000 -51.25800 1.000 14.06881 166 SER A C 1
ATOM 1103 O O . SER A 1 147 ? 1.27100 -37.95400 -51.32800 1.000 17.27590 166 SER A O 1
ATOM 1106 N N . PHE A 1 148 ? -0.96400 -38.26600 -51.42800 1.000 15.79772 167 PHE A N 1
ATOM 1107 C CA . PHE A 1 148 ? -0.88400 -39.71100 -51.61600 1.000 12.78026 167 PHE A CA 1
ATOM 1108 C C . PHE A 1 148 ? -1.83300 -40.16700 -52.70700 1.000 16.05384 167 PHE A C 1
ATOM 1109 O O . PHE A 1 148 ? -3.00600 -39.77900 -52.71600 1.000 12.73351 167 PHE A O 1
ATOM 111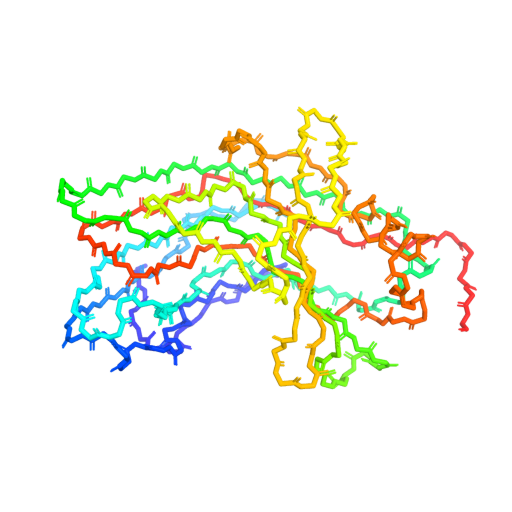7 N N . LYS A 1 149 ? -1.33900 -41.01700 -53.60100 1.000 13.27335 168 LYS A N 1
ATOM 1118 C CA . LYS A 1 149 ? -2.21100 -41.78900 -54.46800 1.000 16.67632 168 LYS A CA 1
ATOM 1119 C C . LYS A 1 149 ? -2.58200 -43.08800 -53.76700 1.000 15.63240 168 LYS A C 1
ATOM 1120 O O . LYS A 1 149 ? -1.72500 -43.75800 -53.18100 1.000 14.61210 168 LYS A O 1
ATOM 1126 N N . LEU A 1 150 ? -3.86300 -43.43100 -53.81900 1.000 15.31317 169 LEU A N 1
ATOM 1127 C CA . LEU A 1 150 ? -4.39400 -44.59300 -53.12000 1.000 13.45890 169 LEU A CA 1
ATOM 1128 C C . LEU A 1 150 ? -4.63200 -45.72700 -54.10700 1.000 16.38861 169 LEU A C 1
ATOM 1129 O O . LEU A 1 150 ? -5.24800 -45.52000 -55.15500 1.000 16.22637 169 LEU A O 1
ATOM 1134 N N . TYR A 1 151 ? -4.15400 -46.91900 -53.76300 1.000 14.53987 170 TYR A N 1
ATOM 1135 C CA . TYR A 1 151 ? -4.34400 -48.11400 -54.56900 1.000 15.13590 170 TYR A CA 1
ATOM 1136 C C . TYR A 1 151 ? -5.07800 -49.16700 -53.75200 1.000 14.81179 170 TYR A C 1
ATOM 1137 O O . TYR A 1 151 ? -5.05000 -49.15800 -52.51600 1.000 12.85211 170 TYR A O 1
ATOM 1146 N N . LYS A 1 152 ? -5.73300 -50.08200 -54.46200 1.000 14.63978 171 LYS A N 1
ATOM 1147 C CA . LYS A 1 152 ? -6.53400 -51.11900 -53.83400 1.000 16.01412 171 LYS A CA 1
ATOM 1148 C C . LYS A 1 152 ? -6.43600 -52.40400 -54.63900 1.000 15.85982 171 LYS A C 1
ATOM 1149 O O . LYS A 1 152 ? -6.47300 -52.38000 -55.87200 1.000 19.47670 171 LYS A O 1
ATOM 1155 N N . GLY A 1 153 ? -6.30900 -53.52200 -53.93300 1.000 19.14344 172 GLY A N 1
ATOM 1156 C CA . GLY A 1 153 ? -6.28900 -54.81800 -54.56100 1.000 17.82132 172 GLY A CA 1
ATOM 1157 C C . GLY A 1 153 ? -6.29400 -55.93300 -53.53800 1.000 23.49464 172 GLY A C 1
ATOM 1158 O O . GLY A 1 153 ? -6.06000 -55.71800 -52.34400 1.000 18.39345 172 GLY A O 1
ATOM 1159 N N . PRO A 1 154 ? -6.57100 -57.15000 -53.98900 1.000 23.97731 173 PRO A N 1
ATOM 1160 C CA . PRO A 1 154 ? -6.59600 -58.29000 -53.07100 1.000 23.77656 173 PRO A CA 1
ATOM 1161 C C . PRO A 1 154 ? -5.20500 -58.85300 -52.81400 1.000 24.09266 173 PRO A C 1
ATOM 1162 O O . PRO A 1 154 ? -4.27200 -58.69200 -53.60400 1.000 24.45984 173 PRO A O 1
ATOM 1166 N N . ASN A 1 155 ? -5.08200 -59.51000 -51.66400 1.000 23.79253 174 ASN A N 1
ATOM 1167 C CA . ASN A 1 155 ? -3.95600 -60.40000 -51.37300 1.000 23.15383 174 ASN A CA 1
ATOM 1168 C C . ASN A 1 155 ? -4.56600 -61.59700 -50.65200 1.000 25.70694 174 ASN A C 1
ATOM 1169 O O . ASN A 1 155 ? -4.75900 -61.56200 -49.43300 1.000 22.05910 174 ASN A O 1
ATOM 1174 N N . GLY A 1 156 ? -4.87300 -62.64500 -51.41000 1.000 26.32419 175 GLY A N 1
ATOM 1175 C CA . GLY A 1 156 ? -5.69200 -63.70800 -50.85500 1.000 26.86773 175 GLY A CA 1
ATOM 1176 C C . GLY A 1 156 ? -7.03900 -63.14300 -50.45800 1.000 25.66853 175 GLY A C 1
ATOM 1177 O O . GLY A 1 156 ? -7.68100 -62.41200 -51.22200 1.000 27.08788 175 GLY A O 1
ATOM 1178 N N . SER A 1 157 ? -7.46800 -63.45600 -49.23800 1.000 29.10178 176 SER A N 1
ATOM 1179 C CA . SER A 1 157 ? -8.72500 -62.95400 -48.70000 1.000 26.10742 176 SER A CA 1
ATOM 1180 C C . SER A 1 157 ? -8.58400 -61.57600 -48.06500 1.000 27.29273 176 SER A C 1
ATOM 1181 O O . SER A 1 157 ? -9.55700 -61.06300 -47.50300 1.000 26.31047 176 SER A O 1
ATOM 1184 N N . THR A 1 158 ? -7.40200 -60.97100 -48.14100 1.000 25.31149 177 THR A N 1
ATOM 1185 C CA . THR A 1 158 ? -7.16500 -59.64900 -47.58300 1.000 23.07061 177 THR A CA 1
ATOM 1186 C C . THR A 1 158 ? -7.40500 -58.58300 -48.64600 1.000 23.98728 177 THR A C 1
ATOM 1187 O O . THR A 1 158 ? -7.03900 -58.75800 -49.81100 1.000 23.45568 177 THR A O 1
ATOM 1191 N N . THR A 1 159 ? -8.04600 -57.48700 -48.24400 1.000 21.48286 178 THR A N 1
ATOM 1192 C CA . THR A 1 159 ? -8.11300 -56.28800 -49.06900 1.000 21.18721 178 THR A CA 1
ATOM 1193 C C . THR A 1 159 ? -6.98300 -55.35200 -48.65500 1.000 18.21016 178 THR A C 1
ATOM 1194 O O . THR A 1 159 ? -6.83700 -55.03400 -47.47000 1.000 18.15422 178 THR A O 1
ATOM 1198 N N . VAL A 1 160 ? -6.17900 -54.92700 -49.62500 1.000 17.69573 179 VAL A N 1
ATOM 1199 C CA . VAL A 1 160 ? -4.96600 -54.15900 -49.36700 1.000 13.91258 179 VAL A CA 1
ATOM 1200 C C . VAL A 1 160 ? -5.14900 -52.75100 -49.91300 1.000 15.95297 179 VAL A C 1
ATOM 1201 O O . VAL A 1 160 ? -5.28000 -52.55900 -51.12800 1.000 18.70860 179 VAL A O 1
ATOM 1205 N N . PHE A 1 161 ? -5.14400 -51.76900 -49.01700 1.000 13.58766 180 PHE A N 1
ATOM 1206 C CA . PHE A 1 161 ? -5.10400 -50.35900 -49.38200 1.000 13.85382 180 PHE A CA 1
ATOM 1207 C C . PHE A 1 161 ? -3.67600 -49.85000 -49.21800 1.000 14.01547 180 PHE A C 1
ATOM 1208 O O . PHE A 1 161 ? -3.04900 -50.08200 -48.18100 1.000 20.89609 180 PHE A O 1
ATOM 1216 N N . SER A 1 162 ? -3.16700 -49.14900 -50.22800 1.000 9.70260 181 SER A N 1
ATOM 1217 C CA . SER A 1 162 ? -1.80500 -48.62000 -50.19400 1.000 15.73023 181 SER A CA 1
ATOM 1218 C C . SER A 1 162 ? -1.82800 -47.14300 -50.57000 1.000 11.84406 181 SER A C 1
ATOM 1219 O O . SER A 1 162 ? -2.13600 -46.79900 -51.71500 1.000 14.35778 181 SER A O 1
ATOM 1222 N N . PHE A 1 163 ? -1.51800 -46.27600 -49.60400 1.000 10.83914 182 PHE A N 1
ATOM 1223 C CA . PHE A 1 163 ? -1.23800 -44.87100 -49.87900 1.000 6.96510 182 PHE A CA 1
ATOM 1224 C C . PHE A 1 163 ? 0.22000 -44.74300 -50.30900 1.000 13.63514 182 PHE A C 1
ATOM 1225 O O . PHE A 1 163 ? 1.12100 -45.17200 -49.57900 1.000 13.01956 182 PHE A O 1
ATOM 1233 N N . VAL A 1 164 ? 0.46300 -44.14900 -51.47600 1.000 12.46074 183 VAL A N 1
ATOM 1234 C CA . VAL A 1 164 ? 1.81600 -43.94300 -51.98900 1.000 8.30938 183 VAL A CA 1
ATOM 1235 C C . VAL A 1 164 ? 2.06900 -42.44500 -52.09500 1.000 15.69052 183 VAL A C 1
ATOM 1236 O O . VAL A 1 164 ? 1.38900 -41.75200 -52.86300 1.000 12.12537 183 VAL A O 1
ATOM 1240 N N . ALA A 1 165 ? 3.05600 -41.95300 -51.34400 1.000 9.26703 184 ALA A N 1
ATOM 1241 C CA . ALA A 1 165 ? 3.36300 -40.52900 -51.35300 1.000 15.46713 184 ALA A CA 1
ATOM 1242 C C . ALA A 1 165 ? 3.77800 -40.07500 -52.74800 1.000 17.05235 184 ALA A C 1
ATOM 1243 O O . ALA A 1 165 ? 4.51000 -40.77400 -53.45300 1.000 11.65355 184 ALA A O 1
ATOM 1245 N N . THR A 1 166 ? 3.29900 -38.89300 -53.15000 1.000 14.84858 185 THR A N 1
ATOM 1246 C CA . THR A 1 166 ? 3.62300 -38.37600 -54.47800 1.000 22.31316 185 THR A CA 1
ATOM 1247 C C . THR A 1 166 ? 5.05200 -37.85700 -54.56500 1.000 23.70277 185 THR A C 1
ATOM 1248 O O . THR A 1 166 ? 5.60800 -37.79500 -55.66600 1.000 23.96185 185 THR A O 1
ATOM 1252 N N . LYS A 1 167 ? 5.64400 -37.46500 -53.43800 1.000 20.36815 186 LYS A N 1
ATOM 1253 C CA . LYS A 1 167 ? 7.06700 -37.17800 -53.33100 1.000 23.59825 186 LYS A CA 1
ATOM 1254 C C . LYS A 1 167 ? 7.64000 -38.02400 -52.20600 1.000 21.45450 186 LYS A C 1
ATOM 1255 O O . LYS A 1 167 ? 6.96300 -38.28000 -51.20700 1.000 19.79747 186 LYS A O 1
ATOM 1261 N N . THR A 1 168 ? 8.89200 -38.45100 -52.36900 1.000 15.19161 187 THR A N 1
ATOM 1262 C CA . THR A 1 168 ? 9.54600 -39.24700 -51.33700 1.000 19.59870 187 THR A CA 1
ATOM 1263 C C . THR A 1 168 ? 9.54800 -38.49400 -50.01000 1.000 15.63802 187 THR A C 1
ATOM 1264 O O . THR A 1 168 ? 9.80200 -37.28700 -49.96500 1.000 18.73959 187 THR A O 1
ATOM 1268 N N . ILE A 1 169 ? 9.23900 -39.20800 -48.93000 1.000 12.81066 188 ILE A N 1
ATOM 1269 C CA . ILE A 1 169 ? 9.26000 -38.65800 -47.57800 1.000 14.52113 188 ILE A CA 1
ATOM 1270 C C . ILE A 1 169 ? 10.36400 -39.35500 -46.79600 1.000 18.46620 188 ILE A C 1
ATOM 1271 O O . ILE A 1 169 ? 10.32200 -40.57600 -46.60600 1.000 22.12999 188 ILE A O 1
ATOM 1276 N N . THR A 1 170 ? 11.34600 -38.58000 -46.33400 1.000 13.89557 189 THR A N 1
ATOM 1277 C CA . THR A 1 170 ? 12.41600 -39.10300 -45.49700 1.000 18.30937 189 THR A CA 1
ATOM 1278 C C . THR A 1 170 ? 12.28300 -38.69500 -44.03700 1.000 16.97803 189 THR A C 1
ATOM 1279 O O . THR A 1 170 ? 12.96000 -39.28000 -43.18200 1.000 14.74484 189 THR A O 1
ATOM 1283 N N . ASN A 1 171 ? 11.42400 -37.71300 -43.73400 1.000 17.14690 190 ASN A N 1
ATOM 1284 C CA . ASN A 1 171 ? 11.20600 -37.18100 -42.38800 1.000 19.54091 190 ASN A CA 1
ATOM 1285 C C . ASN A 1 171 ? 9.68900 -37.10500 -42.19000 1.000 21.23793 190 ASN A C 1
ATOM 1286 O O . ASN A 1 171 ? 9.06900 -36.05800 -42.39300 1.000 24.54139 190 ASN A O 1
ATOM 1291 N N . PHE A 1 172 ? 9.09700 -38.23000 -41.79700 1.000 18.32619 191 PHE A N 1
ATOM 1292 C CA . PHE A 1 172 ? 7.64900 -38.39900 -41.74900 1.000 15.08746 191 PHE A CA 1
ATOM 1293 C C . PHE A 1 172 ? 7.11000 -38.08100 -40.36000 1.000 19.08062 191 PHE A C 1
ATOM 1294 O O . PHE A 1 172 ? 7.68600 -38.49200 -39.34900 1.000 15.54425 191 PHE A O 1
ATOM 1302 N N . SER A 1 173 ? 6.00100 -37.34300 -40.32000 1.000 12.92103 192 SER A N 1
ATOM 1303 C CA . SER A 1 173 ? 5.29800 -37.04300 -39.07500 1.000 16.97597 192 SER A CA 1
ATOM 1304 C C . SER A 1 173 ? 3.81200 -36.96200 -39.37700 1.000 21.76788 192 SER A C 1
ATOM 1305 O O . SER A 1 173 ? 3.38200 -36.05000 -40.08800 1.000 23.09350 192 SER A O 1
ATOM 1308 N N . ALA A 1 174 ? 3.02800 -37.89400 -38.83800 1.000 18.79090 193 ALA A N 1
ATOM 1309 C CA . ALA A 1 174 ? 1.61600 -37.94000 -39.18800 1.000 17.66890 193 ALA A CA 1
ATOM 1310 C C . ALA A 1 174 ? 0.81500 -38.64900 -38.10500 1.000 17.27809 193 ALA A C 1
ATOM 1311 O O . ALA A 1 174 ? 1.36100 -39.34300 -37.24200 1.000 18.93979 193 ALA A O 1
ATOM 1313 N N . ASP A 1 175 ? -0.49800 -38.45800 -38.17900 1.000 16.76547 194 ASP A N 1
ATOM 1314 C CA . ASP A 1 175 ? -1.47900 -39.15500 -37.35500 1.000 18.50478 194 ASP A CA 1
ATOM 1315 C C . ASP A 1 175 ? -2.16600 -40.17600 -38.25600 1.000 17.17883 194 ASP A C 1
ATOM 1316 O O . ASP A 1 175 ? -2.98700 -39.80900 -39.10600 1.000 13.90334 194 ASP A O 1
ATOM 1321 N N . LEU A 1 176 ? -1.83500 -41.45700 -38.07100 1.000 13.65157 195 LEU A N 1
ATOM 1322 C CA . LEU A 1 176 ? -2.33700 -42.49000 -38.97300 1.000 14.25959 195 LEU A CA 1
ATOM 1323 C C . LEU A 1 176 ? -3.83400 -42.73300 -38.83500 1.000 13.80723 195 LEU A C 1
ATOM 1324 O O . LEU A 1 176 ? -4.41800 -43.37900 -39.71300 1.000 16.85367 195 LEU A O 1
ATOM 1329 N N . GLN A 1 177 ? -4.47300 -42.23300 -37.77500 1.000 14.18049 196 GLN A N 1
ATOM 1330 C CA . GLN A 1 177 ? -5.92800 -42.34100 -37.69200 1.000 16.19300 196 GLN A CA 1
ATOM 1331 C C . GLN A 1 177 ? -6.60800 -41.54200 -38.80000 1.000 17.89498 196 GLN A C 1
ATOM 1332 O O . GLN A 1 177 ? -7.70200 -41.90900 -39.24800 1.000 19.37690 196 GLN A O 1
ATOM 1338 N N . LYS A 1 178 ? -5.97100 -40.46200 -39.26700 1.000 16.51166 197 LYS A N 1
ATOM 1339 C CA . LYS A 1 178 ? -6.50200 -39.73400 -40.41900 1.000 18.00584 197 LYS A CA 1
ATOM 1340 C C . LYS A 1 178 ? -6.54500 -40.61700 -41.66100 1.000 16.94784 197 LYS A C 1
ATOM 1341 O O . LYS A 1 178 ? -7.47100 -40.51600 -42.47500 1.000 15.69399 197 LYS A O 1
ATOM 1347 N N . PHE A 1 179 ? -5.54600 -41.48500 -41.83000 1.000 15.15780 198 PHE A N 1
ATOM 1348 C CA . PHE A 1 179 ? -5.56000 -42.41900 -42.95100 1.000 12.30832 198 PHE A CA 1
ATOM 1349 C C . PHE A 1 179 ? -6.66900 -43.45200 -42.78800 1.000 14.65730 198 PHE A C 1
ATOM 1350 O O . PHE A 1 179 ? -7.41800 -43.73100 -43.73400 1.000 12.14942 198 PHE A O 1
ATOM 1358 N N . LEU A 1 180 ? -6.78000 -44.04700 -41.59700 1.000 16.97453 199 LEU A N 1
ATOM 1359 C CA . LEU A 1 180 ? -7.82800 -45.03900 -41.37500 1.000 14.06560 199 LEU A CA 1
ATOM 1360 C C . LEU A 1 180 ? -9.21400 -44.41500 -41.50100 1.000 15.17538 199 LEU A C 1
ATOM 1361 O O . LEU A 1 180 ? -10.11900 -45.01200 -42.09700 1.000 15.13578 199 LEU A O 1
ATOM 1366 N N . SER A 1 181 ? -9.39700 -43.20600 -40.96600 1.000 15.14419 200 SER A N 1
ATOM 1367 C CA . SER A 1 181 ? -10.71500 -42.58500 -41.05400 1.000 22.02288 200 SER A CA 1
ATOM 1368 C C . SER A 1 181 ? -11.05800 -42.20700 -42.48900 1.000 17.91121 200 SER A C 1
ATOM 1369 O O . SER A 1 181 ? -12.22500 -42.30300 -42.88700 1.000 19.04301 200 SER A O 1
ATOM 1372 N N . TYR A 1 182 ? -10.06900 -41.79700 -43.29100 1.000 17.24715 201 TYR A N 1
ATOM 1373 C CA . TYR A 1 182 ? -10.34100 -41.61300 -44.71300 1.000 13.48461 201 TYR A CA 1
ATOM 1374 C C . TYR A 1 182 ? -10.88700 -42.89400 -45.32500 1.000 17.58937 201 TYR A C 1
ATOM 1375 O O . TYR A 1 182 ? -11.80700 -42.85700 -46.15100 1.000 17.62850 201 TYR A O 1
ATOM 1384 N N . LEU A 1 183 ? -10.32500 -44.04000 -44.93800 1.000 14.10737 202 LEU A N 1
ATOM 1385 C CA . LEU A 1 183 ? -10.75800 -45.30600 -45.51600 1.000 14.30939 202 LEU A CA 1
ATOM 1386 C C . LEU A 1 183 ? -12.13700 -45.71400 -45.01000 1.000 17.78385 202 LEU A C 1
ATOM 1387 O O . LEU A 1 183 ? -12.95100 -46.23400 -45.78300 1.000 13.69774 202 LEU A O 1
ATOM 1392 N N . THR A 1 184 ? -12.42200 -45.50000 -43.71900 1.000 14.02750 203 THR A N 1
ATOM 1393 C CA . THR A 1 184 ? -13.73700 -45.88500 -43.20900 1.000 16.91646 203 THR A CA 1
ATOM 1394 C C . THR A 1 184 ? -14.83600 -44.99700 -43.78600 1.000 16.85352 203 THR A C 1
ATOM 1395 O O . THR A 1 184 ? -15.93200 -45.48300 -44.08500 1.000 17.51090 203 THR A O 1
ATOM 1399 N N . LYS A 1 185 ? -14.55900 -43.70100 -43.97700 1.000 16.64835 204 LYS A N 1
ATOM 1400 C CA . LYS A 1 185 ? -15.57700 -42.81200 -44.53400 1.000 22.82848 204 LYS A CA 1
ATOM 1401 C C . LYS A 1 185 ? -15.72900 -42.95000 -46.04500 1.000 23.23432 204 LYS A C 1
ATOM 1402 O O . LYS A 1 185 ? -16.81700 -42.69400 -46.57100 1.000 24.75714 204 LYS A O 1
ATOM 1408 N N . ASN A 1 186 ? -14.67400 -43.34400 -46.76600 1.000 17.78021 205 ASN A N 1
ATOM 1409 C CA . ASN A 1 186 ? -14.69500 -43.25700 -48.22100 1.000 19.03250 205 ASN A CA 1
ATOM 1410 C C . ASN A 1 186 ? -14.46700 -44.56500 -48.95900 1.000 21.30833 205 ASN A C 1
ATOM 1411 O O . ASN A 1 186 ? -14.77800 -44.62900 -50.15300 1.000 20.75931 205 ASN A O 1
ATOM 1416 N N . GLN A 1 187 ? -13.93500 -45.60000 -48.30700 1.000 17.90524 206 GLN A N 1
ATOM 1417 C CA . GLN A 1 187 ? -13.53200 -46.80400 -49.02500 1.000 14.69817 206 GLN A CA 1
ATOM 1418 C C . GLN A 1 187 ? -14.10800 -48.08800 -48.44000 1.000 17.84603 206 GLN A C 1
ATOM 1419 O O . GLN A 1 187 ? -13.67500 -49.17700 -48.83300 1.000 20.47656 206 GLN A O 1
ATOM 1425 N N . GLY A 1 188 ? -15.06100 -47.99800 -47.51700 1.000 19.24808 207 GLY A N 1
ATOM 1426 C CA . GLY A 1 188 ? -15.73500 -49.18300 -47.02800 1.000 17.18897 207 GLY A CA 1
ATOM 1427 C C . GLY A 1 188 ? -14.99800 -49.96800 -45.96700 1.000 22.68700 207 GLY A C 1
ATOM 1428 O O . GLY A 1 188 ? -15.45000 -51.06100 -45.60800 1.000 19.54612 207 GLY A O 1
ATOM 1429 N N . LEU A 1 189 ? -13.88100 -49.46300 -45.46000 1.000 18.07436 208 LEU A N 1
ATOM 1430 C CA . LEU A 1 189 ? -13.20400 -50.11800 -44.35100 1.000 15.82906 208 LEU A CA 1
ATOM 1431 C C . LEU A 1 189 ? -14.11100 -50.08800 -43.12500 1.000 17.16383 208 LEU A C 1
ATOM 1432 O O . LEU A 1 189 ? -14.46000 -48.99100 -42.65400 1.000 17.99465 208 LEU A O 1
ATOM 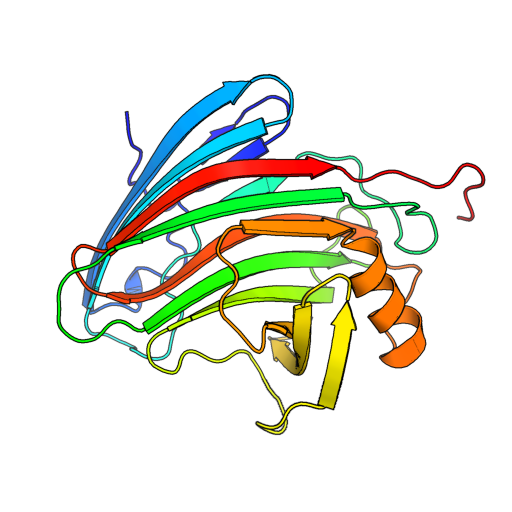1437 N N . PRO A 1 190 ? -14.53900 -51.22800 -42.59700 1.000 16.97908 209 PRO A N 1
ATOM 1438 C CA . PRO A 1 190 ? -15.44000 -51.22100 -41.43800 1.000 19.25112 209 PRO A CA 1
ATOM 1439 C C . PRO A 1 190 ? -14.76400 -50.62300 -40.20900 1.000 22.95606 209 PRO A C 1
ATOM 1440 O O . PRO A 1 190 ? -13.65700 -51.01900 -39.83700 1.000 16.46161 209 PRO A O 1
ATOM 1444 N N . SER A 1 191 ? -15.44300 -49.66000 -39.57900 1.000 19.25405 210 SER A N 1
ATOM 1445 C CA . SER A 1 191 ? -14.92300 -49.05100 -38.35800 1.000 17.90196 210 SER A CA 1
ATOM 1446 C C . SER A 1 191 ? -14.93100 -50.01800 -37.18100 1.000 20.55669 210 SER A C 1
ATOM 1447 O O . SER A 1 191 ? -14.26700 -49.75300 -36.17100 1.000 17.99423 210 SER A O 1
ATOM 1450 N N . SER A 1 192 ? -15.67300 -51.12300 -37.28100 1.000 17.94385 211 SER A N 1
ATOM 1451 C CA . SER A 1 192 ? -15.63600 -52.15300 -36.25200 1.000 20.70382 211 SER A CA 1
ATOM 1452 C C . SER A 1 192 ? -14.36600 -52.99200 -36.30500 1.000 21.86970 211 SER A C 1
ATOM 1453 O O . SER A 1 192 ? -14.13400 -53.78600 -35.38800 1.000 20.08326 211 SER A O 1
ATOM 1456 N N . GLN A 1 193 ? -13.54900 -52.84500 -37.34800 1.000 20.72020 212 GLN A N 1
ATOM 1457 C CA . GLN A 1 193 ? -12.31100 -53.60700 -37.43600 1.000 18.24723 212 GLN A CA 1
ATOM 1458 C C . GLN A 1 193 ? -11.34900 -53.19400 -36.33000 1.000 14.58510 212 GLN A C 1
ATOM 1459 O O . GLN A 1 193 ? -11.23500 -52.01400 -35.99100 1.000 16.36588 212 GLN A O 1
ATOM 1465 N N . TYR A 1 194 ? -10.65500 -54.18000 -35.76600 1.000 15.32545 213 TYR A N 1
ATOM 1466 C CA . TYR A 1 194 ? -9.58600 -53.92100 -34.81000 1.000 16.35293 213 TYR A CA 1
ATOM 1467 C C . TYR A 1 194 ? -8.29100 -53.63700 -35.55500 1.000 18.64109 213 TYR A C 1
ATOM 1468 O O . TYR A 1 194 ? -7.93300 -54.37000 -36.47500 1.000 17.51988 213 TYR A O 1
ATOM 1477 N N . LEU A 1 195 ? -7.58200 -52.58900 -35.15400 1.000 12.94062 214 LEU A N 1
ATOM 1478 C CA . LEU A 1 195 ? -6.20100 -52.42100 -35.58500 1.000 16.90815 214 LEU A CA 1
ATOM 1479 C C . LEU A 1 195 ? -5.33900 -53.38000 -34.77500 1.000 18.93311 214 LEU A C 1
ATOM 1480 O O . LEU A 1 195 ? -5.25800 -53.26000 -33.54700 1.000 15.29372 214 LEU A O 1
ATOM 1485 N N . ILE A 1 196 ? -4.72600 -54.35300 -35.44800 1.000 16.20847 215 ILE A N 1
ATOM 1486 C CA . ILE A 1 196 ? -3.98900 -55.41100 -34.76000 1.000 18.67063 215 ILE A CA 1
ATOM 1487 C C . ILE A 1 196 ? -2.48900 -55.34700 -34.99600 1.000 20.58834 215 ILE A C 1
ATOM 1488 O O . ILE A 1 196 ? -1.73500 -55.99700 -34.25200 1.000 27.24824 215 ILE A O 1
ATOM 1493 N N . THR A 1 197 ? -2.02700 -54.58800 -35.98800 1.000 17.80859 216 THR A N 1
ATOM 1494 C CA . THR A 1 197 ? -0.61600 -54.57000 -36.35600 1.000 18.30953 216 THR A CA 1
ATOM 1495 C C . THR A 1 197 ? -0.25300 -53.17600 -36.84000 1.000 14.67089 216 THR A C 1
ATOM 1496 O O . THR A 1 197 ? -0.99700 -52.58000 -37.62300 1.000 15.52971 216 THR A O 1
ATOM 1500 N N . LEU A 1 198 ? 0.88300 -52.65800 -36.37200 1.000 15.84990 217 LEU A N 1
ATOM 1501 C CA . LEU A 1 198 ? 1.41200 -51.37800 -36.84000 1.000 13.54350 217 LEU A CA 1
ATOM 1502 C C . LEU A 1 198 ? 2.92600 -51.51000 -36.91000 1.000 16.32703 217 LEU A C 1
ATOM 1503 O O . LEU A 1 198 ? 3.59000 -51.58600 -35.87200 1.000 14.06475 217 LEU A O 1
ATOM 1508 N N . GLU A 1 199 ? 3.47100 -51.53400 -38.12500 1.000 11.09864 218 GLU A N 1
ATOM 1509 C CA . GLU A 1 199 ? 4.90700 -51.64900 -38.30500 1.000 15.81972 218 GLU A CA 1
ATOM 1510 C C . GLU A 1 199 ? 5.37600 -50.69900 -39.39700 1.000 16.06877 218 GLU A C 1
ATOM 1511 O O . GLU A 1 199 ? 4.58700 -50.20200 -40.20600 1.000 13.60964 218 GLU A O 1
ATOM 1517 N N . ALA A 1 200 ? 6.68400 -50.45200 -39.40000 1.000 12.68126 219 ALA A N 1
ATOM 1518 C CA . ALA A 1 200 ? 7.31100 -49.56500 -40.37200 1.000 11.50627 219 ALA A CA 1
ATOM 1519 C C . ALA A 1 200 ? 8.70500 -50.09200 -40.66500 1.000 13.98326 219 ALA A C 1
ATOM 1520 O O . ALA A 1 200 ? 9.48800 -50.31800 -39.73700 1.000 14.27972 219 ALA A O 1
ATOM 1522 N N . GLY A 1 201 ? 9.00400 -50.29000 -41.94700 1.000 10.42300 220 GLY A N 1
ATOM 1523 C CA . GLY A 1 201 ? 10.27600 -50.83600 -42.38200 1.000 14.36905 220 GLY A CA 1
ATOM 1524 C C . GLY A 1 201 ? 10.46400 -50.67900 -43.88000 1.000 17.13890 220 GLY A C 1
ATOM 1525 O O . GLY A 1 201 ? 9.98900 -49.69800 -44.46000 1.000 14.33951 220 GLY A O 1
ATOM 1526 N N . THR A 1 202 ? 11.13600 -51.63300 -44.52600 1.000 10.10924 221 THR A N 1
ATOM 1527 C CA . THR A 1 202 ? 11.41500 -51.52100 -45.95100 1.000 11.88871 221 THR A CA 1
ATOM 1528 C C . THR A 1 202 ? 11.22400 -52.86500 -46.64400 1.000 15.54176 221 THR A C 1
ATOM 1529 O O . THR A 1 202 ? 11.59400 -53.91300 -46.10600 1.000 12.01633 221 THR A O 1
ATOM 1533 N N . GLU A 1 203 ? 10.62900 -52.82000 -47.83600 1.000 13.52645 222 GLU A N 1
ATOM 1534 C CA . GLU A 1 203 ? 10.43700 -53.99500 -48.68100 1.000 10.90832 222 GLU A CA 1
ATOM 1535 C C . GLU A 1 203 ? 11.41800 -53.94800 -49.84200 1.000 16.78423 222 GLU A C 1
ATOM 1536 O O . GLU A 1 203 ? 11.22900 -53.13900 -50.76500 1.000 14.95522 222 GLU A O 1
ATOM 1542 N N . PRO A 1 204 ? 12.47100 -54.76500 -49.85700 1.000 19.14685 223 PRO A N 1
ATOM 1543 C CA . PRO A 1 204 ? 13.33700 -54.81700 -51.04000 1.000 13.62769 223 PRO A CA 1
ATOM 1544 C C . PRO A 1 204 ? 12.87200 -55.82700 -52.07700 1.000 15.70602 223 PRO A C 1
ATOM 1545 O O . PRO A 1 204 ? 12.39500 -56.92000 -51.76500 1.000 16.59524 223 PRO A O 1
ATOM 1549 N N . PHE A 1 205 ? 13.01800 -55.43800 -53.33900 1.000 17.62044 224 PHE A N 1
ATOM 1550 C CA . PHE A 1 205 ? 12.83100 -56.34300 -54.46300 1.000 18.24990 224 PHE A CA 1
ATOM 1551 C C . PHE A 1 205 ? 14.16000 -56.75400 -55.07400 1.000 22.17079 224 PHE A C 1
ATOM 1552 O O . PHE A 1 205 ? 14.45500 -57.95000 -55.18100 1.000 19.04140 224 PHE A O 1
ATOM 1560 N N . VAL A 1 206 ? 14.98200 -55.77700 -55.45900 1.000 17.17731 225 VAL A N 1
ATOM 1561 C CA . VAL A 1 206 ? 16.33300 -56.00500 -55.96000 1.000 18.67482 225 VAL A CA 1
ATOM 1562 C C . VAL A 1 206 ? 17.22000 -54.88700 -55.42700 1.000 15.73168 225 VAL A C 1
ATOM 1563 O O . VAL A 1 206 ? 16.81400 -53.72000 -55.40600 1.000 19.32518 225 VAL A O 1
ATOM 1567 N N . GLY A 1 207 ? 18.42900 -55.23700 -54.99400 1.000 19.53445 226 GLY A N 1
ATOM 1568 C CA . GLY A 1 207 ? 19.36200 -54.23400 -54.51300 1.000 22.16000 226 GLY A CA 1
ATOM 1569 C C . GLY A 1 207 ? 20.68400 -54.79800 -54.03100 1.000 23.88926 226 GLY A C 1
ATOM 1570 O O . GLY A 1 207 ? 20.74700 -55.94200 -53.57400 1.000 22.28056 226 GLY A O 1
ATOM 1571 N N . THR A 1 208 ? 21.74700 -53.99800 -54.11500 1.000 21.55424 227 THR A N 1
ATOM 1572 C CA . THR A 1 208 ? 23.09000 -54.43400 -53.75000 1.000 22.56073 227 THR A CA 1
ATOM 1573 C C . THR A 1 208 ? 23.69300 -53.45500 -52.75700 1.000 21.14026 227 THR A C 1
ATOM 1574 O O . THR A 1 208 ? 23.66700 -52.24100 -52.98700 1.000 21.00886 227 THR A O 1
ATOM 1578 N N . ASN A 1 209 ? 24.24800 -53.98900 -51.66500 1.000 21.93053 228 ASN A N 1
ATOM 1579 C CA . ASN A 1 209 ? 24.88800 -53.18400 -50.62400 1.000 20.65074 228 ASN A CA 1
ATOM 1580 C C . ASN A 1 209 ? 23.96700 -52.06300 -50.16000 1.000 22.18522 228 ASN A C 1
ATOM 1581 O O . ASN A 1 209 ? 24.38600 -50.91900 -49.96700 1.000 17.81249 228 ASN A O 1
ATOM 1586 N N . ALA A 1 210 ? 22.69200 -52.39800 -49.99400 1.000 16.77198 229 ALA A N 1
ATOM 1587 C CA . ALA A 1 210 ? 21.70600 -51.42400 -49.56100 1.000 20.19957 229 ALA A CA 1
ATOM 1588 C C . ALA A 1 210 ? 21.71900 -51.32000 -48.04500 1.000 23.32761 229 ALA A C 1
ATOM 1589 O O . ALA A 1 210 ? 21.98400 -52.30100 -47.34500 1.000 21.25317 229 ALA A O 1
ATOM 1591 N N . LYS A 1 211 ? 21.44100 -50.12200 -47.53800 1.000 20.04171 230 LYS A N 1
ATOM 1592 C CA . LYS A 1 211 ? 21.35000 -49.91800 -46.09700 1.000 16.94063 230 LYS A CA 1
ATOM 1593 C C . LYS A 1 211 ? 20.35700 -48.81000 -45.80500 1.000 22.18266 230 LYS A C 1
ATOM 1594 O O . LYS A 1 211 ? 20.55600 -47.66500 -46.22700 1.000 18.61461 230 LYS A O 1
ATOM 1600 N N . MET A 1 212 ? 19.29500 -49.14800 -45.08600 1.000 15.89622 231 MET A N 1
ATOM 1601 C CA . MET A 1 212 ? 18.38400 -48.15500 -44.54200 1.000 19.74248 231 MET A CA 1
ATOM 1602 C C . MET A 1 212 ? 18.72200 -47.94400 -43.07600 1.000 15.45232 231 MET A C 1
ATOM 1603 O O . MET A 1 212 ? 18.76700 -48.90500 -42.30000 1.000 19.22883 231 MET A O 1
ATOM 1608 N N . THR A 1 213 ? 18.97400 -46.69500 -42.70600 1.000 14.54266 232 THR A N 1
ATOM 1609 C CA . THR A 1 213 ? 19.25900 -46.30700 -41.32900 1.000 14.83651 232 THR A CA 1
ATOM 1610 C C . THR A 1 213 ? 18.08300 -45.48600 -40.82200 1.000 17.27645 232 THR A C 1
ATOM 1611 O O . THR A 1 213 ? 17.84700 -44.37500 -41.30400 1.000 18.98451 232 THR A O 1
ATOM 1615 N N . VAL A 1 214 ? 17.34400 -46.02900 -39.85900 1.000 19.03845 233 VAL A N 1
ATOM 1616 C CA . VAL A 1 214 ? 16.20200 -45.33100 -39.28000 1.000 13.91425 233 VAL A CA 1
ATOM 1617 C C . VAL A 1 214 ? 16.71700 -44.56400 -38.07200 1.000 16.97171 233 VAL A C 1
ATOM 1618 O O . VAL A 1 214 ? 16.98500 -45.13800 -37.01400 1.000 16.37970 233 VAL A O 1
ATOM 1622 N N . SER A 1 215 ? 16.85800 -43.24500 -38.23100 1.000 13.03389 234 SER A N 1
ATOM 1623 C CA . SER A 1 215 ? 17.45400 -42.43000 -37.18100 1.000 16.82269 234 SER A CA 1
ATOM 1624 C C . SER A 1 215 ? 16.49700 -42.21600 -36.01600 1.000 22.85077 234 SER A C 1
ATOM 1625 O O . SER A 1 215 ? 16.94600 -41.99700 -34.88600 1.000 20.14836 234 SER A O 1
ATOM 1628 N N . SER A 1 216 ? 15.18800 -42.28200 -36.25900 1.000 17.63759 235 SER A N 1
ATOM 1629 C CA . SER A 1 216 ? 14.22200 -42.19100 -35.17500 1.000 15.21853 235 SER A CA 1
ATOM 1630 C C . SER A 1 216 ? 12.86400 -42.68100 -35.66500 1.000 17.55248 235 SER A C 1
ATOM 1631 O O . SER A 1 216 ? 12.41600 -42.31300 -36.75400 1.000 18.78194 235 SER A O 1
ATOM 1634 N N . PHE A 1 217 ? 12.21800 -43.51300 -34.85100 1.000 18.25616 236 PHE A N 1
ATOM 1635 C CA . PHE A 1 217 ? 10.88500 -44.02200 -35.13800 1.000 16.24850 236 PHE A CA 1
ATOM 1636 C C . PHE A 1 217 ? 10.07500 -44.03500 -33.85200 1.000 21.59499 236 PHE A C 1
ATOM 1637 O O . PHE A 1 217 ? 10.59900 -44.36200 -32.78400 1.000 19.06116 236 PHE A O 1
ATOM 1645 N N . SER A 1 218 ? 8.80100 -43.66800 -33.96100 1.000 17.16987 237 SER A N 1
ATOM 1646 C CA . SER A 1 218 ? 7.89100 -43.74100 -32.82900 1.000 23.55146 237 SER A CA 1
ATOM 1647 C C . SER A 1 218 ? 6.47200 -43.89300 -33.35000 1.000 18.78189 237 SER A C 1
ATOM 1648 O O . SER A 1 218 ? 6.14500 -43.43300 -34.44800 1.000 16.06821 237 SER A O 1
ATOM 1651 N N . ALA A 1 219 ? 5.63800 -44.55800 -32.55400 1.000 19.78604 238 ALA A N 1
ATOM 1652 C CA . ALA A 1 219 ? 4.22200 -44.69700 -32.85000 1.000 15.77337 238 ALA A CA 1
ATOM 1653 C C . ALA A 1 219 ? 3.47800 -44.93700 -31.54600 1.000 16.87131 238 ALA A C 1
ATOM 1654 O O . ALA A 1 219 ? 4.04200 -45.45900 -30.58100 1.000 17.51571 238 ALA A O 1
ATOM 1656 N N . ALA A 1 220 ? 2.20500 -44.54600 -31.52700 1.000 19.68377 239 ALA A N 1
ATOM 1657 C CA . ALA A 1 220 ? 1.34100 -44.76400 -30.37600 1.000 18.37087 239 ALA A CA 1
ATOM 1658 C C . ALA A 1 220 ? -0.10000 -44.82400 -30.85700 1.000 17.17497 239 ALA A C 1
ATOM 1659 O O . ALA A 1 220 ? -0.47000 -44.12000 -31.79900 1.000 14.17479 239 ALA A O 1
ATOM 1661 N N . VAL A 1 221 ? -0.90500 -45.66600 -30.21500 1.000 12.89421 240 VAL A N 1
ATOM 1662 C CA . VAL A 1 221 ? -2.33600 -45.76200 -30.49700 1.000 19.50271 240 VAL A CA 1
ATOM 1663 C C . VAL A 1 221 ? -3.08600 -45.24400 -29.27900 1.000 22.36025 240 VAL A C 1
ATOM 1664 O O . VAL A 1 221 ? -2.93100 -45.78000 -28.17400 1.000 23.48326 240 VAL A O 1
ATOM 1668 N N . ASN A 1 222 ? -3.89700 -44.20500 -29.47800 1.000 20.08338 241 ASN A N 1
ATOM 1669 C CA . ASN A 1 222 ? -4.62600 -43.54100 -28.40400 1.000 21.33825 241 ASN A CA 1
ATOM 1670 C C . ASN A 1 222 ? -6.12500 -43.70900 -28.61600 1.000 22.16627 241 ASN A C 1
ATOM 1671 O O . ASN A 1 222 ? -6.63400 -43.43400 -29.70900 1.000 21.20785 241 ASN A O 1
ATOM 1676 N N . GLU A 1 223 ? -6.82800 -44.14000 -27.57000 1.000 21.25073 242 GLU A N 1
ATOM 1677 C CA . GLU A 1 223 ? -8.26100 -44.36700 -27.67400 1.000 24.58569 242 GLU A CA 1
ATOM 1678 C C . GLU A 1 223 ? -9.05000 -43.12000 -27.28500 1.000 21.55110 242 GLU A C 1
ATOM 1679 O O . GLU A 1 223 ? -8.57500 -42.25200 -26.54700 1.000 26.00451 242 GLU A O 1
ATOM 1685 N N . GLN A 1 224 ? -10.26400 -43.03600 -27.82500 1.000 23.58027 243 GLN A N 1
ATOM 1686 C CA . GLN A 1 224 ? -11.20700 -41.98000 -27.49600 1.000 27.35486 243 GLN A CA 1
ATOM 1687 C C . GLN A 1 224 ? -11.57100 -42.03700 -26.01300 1.000 29.94637 243 GLN A C 1
ATOM 1688 O O . GLN A 1 224 ? -11.35200 -43.04100 -25.33200 1.000 24.20578 243 GLN A O 1
ATOM 1694 N N . LYS A 1 225 ? -12.14800 -40.93900 -25.50900 1.000 22.28928 244 LYS A N 1
ATOM 1695 C CA . LYS A 1 225 ? -12.61400 -40.94400 -24.12500 1.000 30.38051 244 LYS A CA 1
ATOM 1696 C C . LYS A 1 225 ? -13.89100 -41.75600 -23.95800 1.000 26.22147 244 LYS A C 1
ATOM 1697 O O . LYS A 1 225 ? -14.09600 -42.37400 -22.90600 1.000 29.17520 244 LYS A O 1
ATOM 1703 N N . LEU A 1 226 ? -14.75700 -41.76300 -24.96700 1.000 23.06273 245 LEU A N 1
ATOM 1704 C CA . LEU A 1 226 ? -15.99600 -42.53000 -24.94700 1.000 26.49276 245 LEU A CA 1
ATOM 1705 C C . LEU A 1 226 ? -15.86300 -43.70000 -25.91300 1.000 26.03208 245 LEU A C 1
ATOM 1706 O O . LEU A 1 226 ? -15.71300 -43.49800 -27.12400 1.000 21.07102 245 LEU A O 1
ATOM 1711 N N . ILE A 1 227 ? -15.91500 -44.91600 -25.37800 1.000 23.68824 246 ILE A N 1
ATOM 1712 C CA . ILE A 1 227 ? -15.73600 -46.13300 -26.16100 1.000 21.64435 246 ILE A CA 1
ATOM 1713 C C . ILE A 1 227 ? -17.10100 -46.71000 -26.50100 1.000 26.12519 246 ILE A C 1
ATOM 1714 O O . ILE A 1 227 ? -17.97400 -46.82400 -25.63100 1.000 27.07339 246 ILE A O 1
ATOM 1719 N N . SER A 1 228 ? -17.28500 -47.07900 -27.76600 1.000 22.76626 247 SER A N 1
ATOM 1720 C CA . SER A 1 228 ? -18.50000 -47.73700 -28.23200 1.000 23.35043 247 SER A CA 1
ATOM 1721 C C . SER A 1 228 ? -18.12000 -49.13200 -28.71800 1.000 28.93834 247 SER A C 1
ATOM 1722 O O . SER A 1 228 ? -17.43500 -49.27400 -29.73700 1.000 28.04917 247 SER A O 1
ATOM 1725 N N . GLU A 1 229 ? -18.54900 -50.15600 -27.98700 1.000 23.70216 248 GLU A N 1
ATOM 1726 C CA . GLU A 1 229 ? -18.27100 -51.53400 -28.37800 1.000 26.46953 248 GLU A CA 1
ATOM 1727 C C . GLU A 1 229 ? -19.24600 -51.99600 -29.45400 1.000 31.53104 248 GLU A C 1
ATOM 1728 O O . GLU A 1 229 ? -18.84200 -52.29100 -30.58000 1.000 39.71795 248 GLU A O 1
#

GO terms:
  GO:0005576 extracellular region (C, EXP)
  GO:0018995 host cellular component (C, EXP)
  GO:0033946 xyloglucan-specific endo-beta-1,4-glucanase activity (F, EXP)
  GO:0052009 symbiont-mediated disruption of host cell wall (P, EXP)